Protein 6P44 (pdb70)

Secondary structure (DSSP, 8-state):
--HHHHHHHHHHHHHHHHHT-HHHHHHHEEEEEEEESSTTSPPEESHHHHHHHHTTSTT----EEEEEEEEETTEEEEEEEE---EEEEEEEEEE-TTS-EEEEEEE--GGGEE-/--HHHHHHHHHHHHHHHHHT-HHHHHHHEEEEEEEESSTTSPPEESHHHHHHHTGGGTT---EEEEEEEEEETTEEEEEEEEEE--EEEEEEEEEEE-TTS-EEEEEEE--GGGEE-

Radius of gyration: 18.03 Å; Cα contacts (8 Å, |Δi|>4): 702; chains: 2; bounding box: 39×52×32 Å

B-factor: mean 22.76, std 9.78, range [9.89, 73.43]

InterPro domains:
  IPR032710 NTF2-like domain superfamily [SSF54427] (1-118)
  IPR037401 SnoaL-like domain [PF12680] (11-110)

GO terms:
  GO:0042802 identical protein binding (F, IPI)

Organism: Mycolicibacterium hassiacum (strain DSM 44199 / CIP 105218 / JCM 12690 / 3849) (NCBI:txid1122247)

Foldseek 3Di:
DALVLLVVLVVVLQVCLQQLPLVVNLVLADQFAWEPVAPVDDIQTGSVSSSVVSNVSHRPHWDKAWPDWDRDDQKIWTWIWIHVKIATKIKMWGADPVRGTRYIYIHGDCVRIDD/DALVLLVVLVVQLQVCLQQLNLVSNLVLADQFAWEPVAPPDDIQTGSVSSSVVSNVSHRFHKHKAWPDWDRDDQKIWTWMWIAGPHKIATKIKMWGADPVSGTRYIYIHGDCVRIDD

Sequence (232 aa):
STPQQDNANTVHRYLEEFFVVAKKGQPDEIAALYADDDATVENPVGSEVVHIIGRQQAIRRGFFYGGNNLLEENNVVQSSSRRTEEVKKTLRALGHHHEVAFYWTTLSGMMMTTMMDDIIISVMTFNNDDDDGRRIKKSMKAYWTPEENNIITQSTPQDNANTVHRRYLEFVAKKGQPDEEIAALYADDATVENPVGSEVVHIGRQQAIRGFFYGNLEENNVVQQSSRRTEVKKTLRALGHHEVAFYWTLSIIGGGGMMMTMMDDIIISVMTFNNDDDDGRRIKKSMKAYWTPEENITQ

Solvent-accessible surface area: 11444 Å² total; per-residue (Å²): 61,56,46,123,80,1,18,82,18,0,96,113,9,7,78,25,11,8,98,5,57,5,76,76,0,0,43,16,0,5,101,94,0,42,0,25,35,44,4,51,43,154,62,52,111,15,55,159,48,0,92,50,64,8,24,128,40,93,136,72,125,26,173,36,105,46,120,24,36,3,26,20,35,110,5,0,0,0,24,12,23,36,60,116,116,41,25,34,6,0,2,13,0,18,6,43,140,109,16,99,0,110,24,7,66,5,2,50,39,104,159,18,50,79,202,49,72,54,133,65,0,20,70,9,0,99,97,10,6,68,28,4,21,97,1,60,0,85,72,0,5,63,19,0,5,93,107,0,43,0,32,39,45,4,51,44,152,54,50,114,14,62,172,47,0,74,54,62,11,23,122,31,80,108,58,112,25,187,33,106,48,110,22,46,5,25,22,30,110,16,0,0,1,18,12,22,18,38,51,104,77,86,39,20,34,6,0,3,13,0,26,8,44,133,92,13,97,0,114,24,6,65,5,2,49,35,103,132,17,55,78,183

CATH classification: 3.10.450.50

Nearest PDB structures (foldseek):
  6p44-assembly1_B  TM=1.009E+00  e=2.542E-25  Mycolicibacterium hassiacum DSM 44199
  6p3l-assembly1_B  TM=1.000E+00  e=3.929E-23  Mycolicibacterium hassiacum DSM 44199
  6p44-assembly1_A  TM=1.006E+00  e=7.603E-23  Mycolicibacterium hassiacum DSM 44199
  1w02-assembly1_A-2  TM=9.096E-01  e=2.096E-11  Pseudomonas putida
  3flj-assembly1_A-2  TM=7.578E-01  e=1.601E-07  Ruegeria pomeroyi DSS-3

Structure (mmCIF, N/CA/C/O backbone):
data_6P44
#
_entry.id   6P44
#
_cell.length_a   116.193
_cell.length_b   116.193
_cell.length_c   116.193
_cell.angle_alpha   90.000
_cell.angle_beta   90.000
_cell.angle_gamma   90.000
#
_symmetry.space_group_name_H-M   'P 41 3 2'
#
loop_
_entity.id
_entity.type
_entity.pdbx_description
1 polymer 'SnoaL-like domain protein'
2 non-polymer 3,4-dinitrophenol
3 non-polymer 'SULFATE ION'
4 non-polymer GUANIDINE
5 water water
#
loop_
_atom_site.group_PDB
_atom_site.id
_atom_site.type_symbol
_atom_site.label_atom_id
_atom_site.label_alt_id
_atom_site.label_comp_id
_atom_site.label_asym_id
_atom_site.label_entity_id
_atom_site.label_seq_id
_atom_site.pdbx_PDB_ins_code
_atom_site.Cartn_x
_atom_site.Cartn_y
_atom_site.Cartn_z
_atom_site.occupancy
_atom_site.B_iso_or_equiv
_atom_site.auth_seq_id
_atom_site.auth_comp_id
_atom_site.auth_asym_id
_atom_site.auth_atom_id
_atom_site.pdbx_PDB_model_num
ATOM 1 N N . SER A 1 2 ? 93.199 49.691 18.906 1.00 30.33 2 SER A N 1
ATOM 2 C CA . SER A 1 2 ? 92.095 48.773 18.655 1.00 28.48 2 SER A CA 1
ATOM 3 C C . SER A 1 2 ? 90.842 49.577 18.335 1.00 26.75 2 SER A C 1
ATOM 4 O O . SER A 1 2 ? 90.754 50.755 18.667 1.00 30.65 2 SER A O 1
ATOM 11 N N . THR A 1 3 ? 89.880 48.949 17.712 1.00 23.73 3 THR A N 1
ATOM 12 C CA . THR A 1 3 ? 88.667 49.655 17.324 1.00 20.91 3 THR A CA 1
ATOM 13 C C . THR A 1 3 ? 87.627 49.591 18.436 1.00 18.64 3 THR A C 1
ATOM 14 O O . THR A 1 3 ? 87.650 48.692 19.283 1.00 17.34 3 THR A O 1
ATOM 25 N N . PRO A 1 4 ? 86.662 50.509 18.425 1.00 15.88 4 PRO A N 1
ATOM 26 C CA . PRO A 1 4 ? 85.583 50.427 19.422 1.00 14.83 4 PRO A CA 1
ATOM 27 C C . PRO A 1 4 ? 84.838 49.107 19.381 1.00 15.46 4 PRO A C 1
ATOM 28 O O . PRO A 1 4 ? 84.445 48.570 20.421 1.00 16.15 4 PRO A O 1
ATOM 39 N N A GLN A 1 5 ? 84.603 48.564 18.193 0.71 16.97 5 GLN A N 1
ATOM 40 N N B GLN A 1 5 ? 84.653 48.552 18.188 0.29 16.96 5 GLN A N 1
ATOM 41 C CA A GLN A 1 5 ? 83.911 47.280 18.123 0.71 18.52 5 GLN A CA 1
ATOM 42 C CA B GLN A 1 5 ? 83.916 47.300 18.086 0.29 18.08 5 GLN A CA 1
ATOM 43 C C A GLN A 1 5 ? 84.721 46.176 18.798 0.71 18.13 5 GLN A C 1
ATOM 44 C C B GLN A 1 5 ? 84.709 46.129 18.667 0.29 18.17 5 GLN A C 1
ATOM 45 O O A GLN A 1 5 ? 84.160 45.316 19.491 0.71 17.45 5 GLN A O 1
ATOM 46 O O B GLN A 1 5 ? 84.110 45.181 19.186 0.29 18.63 5 GLN A O 1
ATOM 73 N N . ASP A 1 6 ? 86.046 46.187 18.630 1.00 17.04 6 ASP A N 1
ATOM 74 C CA . ASP A 1 6 ? 86.851 45.176 19.311 1.00 18.21 6 ASP A CA 1
ATOM 75 C C . ASP A 1 6 ? 86.867 45.417 20.813 1.00 17.24 6 ASP A C 1
ATOM 76 O O . ASP A 1 6 ? 86.859 44.464 21.598 1.00 18.38 6 ASP A O 1
ATOM 86 N N . ASN A 1 7 ? 86.845 46.679 21.239 1.00 15.57 7 ASN A N 1
ATOM 87 C CA . ASN A 1 7 ? 86.832 46.947 22.674 1.00 14.60 7 ASN A CA 1
ATOM 88 C C . ASN A 1 7 ? 85.498 46.543 23.279 1.00 13.59 7 ASN A C 1
ATOM 89 O O . ASN A 1 7 ? 85.439 46.030 24.401 1.00 13.89 7 ASN A O 1
ATOM 100 N N . ALA A 1 8 ? 84.412 46.757 22.545 1.00 14.29 8 ALA A N 1
ATOM 101 C CA . ALA A 1 8 ? 83.120 46.270 23.001 1.00 15.08 8 ALA A CA 1
ATOM 102 C C . ALA A 1 8 ? 83.145 44.765 23.165 1.00 15.28 8 ALA A C 1
ATOM 103 O O . ALA A 1 8 ? 82.630 44.231 24.151 1.00 15.84 8 ALA A O 1
ATOM 110 N N . ASN A 1 9 ? 83.738 44.061 22.200 1.00 15.45 9 ASN A N 1
ATOM 111 C CA . ASN A 1 9 ? 83.880 42.619 22.324 1.00 16.74 9 ASN A CA 1
ATOM 112 C C . ASN A 1 9 ? 84.637 42.245 23.593 1.00 16.26 9 ASN A C 1
ATOM 113 O O . ASN A 1 9 ? 84.249 41.312 24.311 1.00 16.74 9 ASN A O 1
ATOM 124 N N . THR A 1 10 ? 85.736 42.940 23.875 1.00 15.15 10 THR A N 1
ATOM 125 C CA . THR A 1 10 ? 86.515 42.642 25.075 1.00 14.10 10 THR A CA 1
ATOM 126 C C . THR A 1 10 ? 85.678 42.798 26.335 1.00 13.64 10 THR A C 1
ATOM 127 O O . THR A 1 10 ? 85.811 42.000 27.274 1.00 13.98 10 THR A O 1
ATOM 138 N N . VAL A 1 11 ? 84.821 43.817 26.379 1.00 13.36 11 VAL A N 1
ATOM 139 C CA . VAL A 1 11 ? 83.928 43.990 27.524 1.00 13.47 11 VAL A CA 1
ATOM 140 C C . VAL A 1 11 ? 83.009 42.790 27.674 1.00 14.13 11 VAL A C 1
ATOM 141 O O . VAL A 1 11 ? 82.810 42.279 28.782 1.00 14.30 11 VAL A O 1
ATOM 154 N N . HIS A 1 12 ? 82.443 42.309 26.568 1.00 13.99 12 HIS A N 1
ATOM 155 C CA . HIS A 1 12 ? 81.609 41.115 26.640 1.00 15.01 12 HIS A CA 1
ATOM 156 C C . HIS A 1 12 ? 82.393 39.899 27.131 1.00 15.44 12 HIS A C 1
ATOM 157 O O . HIS A 1 12 ? 81.887 39.109 27.942 1.00 15.93 12 HIS A O 1
ATOM 171 N N . ARG A 1 13 ? 83.620 39.708 26.638 1.00 15.28 13 ARG A N 1
ATOM 172 C CA . ARG A 1 13 ? 84.441 38.600 27.127 1.00 16.08 13 ARG A CA 1
ATOM 173 C C . ARG A 1 13 ? 84.669 38.722 28.624 1.00 15.80 13 ARG A C 1
ATOM 174 O O . ARG A 1 13 ? 84.536 37.744 29.369 1.00 16.14 13 ARG A O 1
ATOM 195 N N . TYR A 1 14 ? 85.022 39.929 29.072 1.00 14.65 14 TYR A N 1
ATOM 196 C CA . TYR A 1 14 ? 85.269 40.191 30.484 1.00 14.30 14 TYR A CA 1
ATOM 197 C C . TYR A 1 14 ? 84.057 39.818 31.326 1.00 14.78 14 TYR A C 1
ATOM 198 O O . TYR A 1 14 ? 84.187 39.157 32.364 1.00 15.63 14 TYR A O 1
ATOM 216 N N . LEU A 1 15 ? 82.866 40.247 30.908 1.00 15.69 15 LEU A N 1
ATOM 217 C CA . LEU A 1 15 ? 81.682 39.992 31.724 1.00 17.04 15 LEU A CA 1
ATOM 218 C C . LEU A 1 15 ? 81.361 38.507 31.806 1.00 18.27 15 LEU A C 1
ATOM 219 O O . LEU A 1 15 ? 80.848 38.043 32.833 1.00 20.04 15 LEU A O 1
ATOM 235 N N A GLU A 1 16 ? 81.632 37.740 30.746 0.49 18.08 16 GLU A N 1
ATOM 236 N N B GLU A 1 16 ? 81.675 37.742 30.757 0.51 18.70 16 GLU A N 1
ATOM 237 C CA A GLU A 1 16 ? 81.395 36.304 30.832 0.49 18.99 16 GLU A CA 1
ATOM 238 C CA B GLU A 1 16 ? 81.494 36.297 30.830 0.51 20.11 16 GLU A CA 1
ATOM 239 C C A GLU A 1 16 ? 82.456 35.612 31.678 0.49 18.51 16 GLU A C 1
ATOM 240 C C B GLU A 1 16 ? 82.550 35.657 31.727 0.51 19.45 16 GLU A C 1
ATOM 241 O O A GLU A 1 16 ? 82.153 34.615 32.339 0.49 19.14 16 GLU A O 1
ATOM 242 O O B GLU A 1 16 ? 82.225 34.784 32.538 0.51 20.35 16 GLU A O 1
ATOM 265 N N A PHE A 1 17 ? 83.695 36.120 31.686 0.49 18.53 17 PHE A N 1
ATOM 266 N N B PHE A 1 17 ? 83.811 36.102 31.635 0.51 18.80 17 PHE A N 1
ATOM 267 C CA A PHE A 1 17 ? 84.695 35.587 32.608 0.49 19.21 17 PHE A CA 1
ATOM 268 C CA B PHE A 1 17 ? 84.831 35.565 32.537 0.51 18.73 17 PHE A CA 1
ATOM 269 C C A PHE A 1 17 ? 84.304 35.883 34.053 0.49 19.35 17 PHE A C 1
ATOM 270 C C B PHE A 1 17 ? 84.488 35.869 33.993 0.51 18.98 17 PHE A C 1
ATOM 271 O O A PHE A 1 17 ? 84.470 35.036 34.940 0.49 20.54 17 PHE A O 1
ATOM 272 O O B PHE A 1 17 ? 84.839 35.094 34.893 0.51 19.58 17 PHE A O 1
ATOM 305 N N A VAL A 1 18 ? 83.820 37.101 34.317 0.49 19.66 18 VAL A N 1
ATOM 306 N N B VAL A 1 18 ? 83.845 37.013 34.249 0.51 19.73 18 VAL A N 1
ATOM 307 C CA A VAL A 1 18 ? 83.275 37.416 35.637 0.49 19.80 18 VAL A CA 1
ATOM 308 C CA B VAL A 1 18 ? 83.355 37.309 35.594 0.51 20.15 18 VAL A CA 1
ATOM 309 C C A VAL A 1 18 ? 82.184 36.414 35.999 0.49 21.56 18 VAL A C 1
ATOM 310 C C B VAL A 1 18 ? 82.230 36.347 35.966 0.51 21.60 18 VAL A C 1
ATOM 311 O O A VAL A 1 18 ? 82.188 35.822 37.086 0.49 23.03 18 VAL A O 1
ATOM 312 O O B VAL A 1 18 ? 82.257 35.712 37.029 0.51 22.73 18 VAL A O 1
ATOM 337 N N . ALA A 1 19 ? 81.243 36.200 35.077 1.00 22.41 19 ALA A N 1
ATOM 338 C CA . ALA A 1 19 ? 80.118 35.307 35.339 1.00 24.08 19 ALA A CA 1
ATOM 339 C C . ALA A 1 19 ? 80.576 33.880 35.619 1.00 27.15 19 ALA A C 1
ATOM 340 O O . ALA A 1 19 ? 79.981 33.187 36.455 1.00 28.96 19 ALA A O 1
ATOM 347 N N A LYS A 1 20 ? 81.606 33.413 34.907 0.52 27.76 20 LYS A N 1
ATOM 348 N N B LYS A 1 20 ? 81.616 33.417 34.927 0.48 27.23 20 LYS A N 1
ATOM 349 C CA A LYS A 1 20 ? 82.076 32.036 35.024 0.52 28.97 20 LYS A CA 1
ATOM 350 C CA B LYS A 1 20 ? 82.070 32.035 35.030 0.48 28.03 20 LYS A CA 1
ATOM 351 C C A LYS A 1 20 ? 83.074 31.840 36.157 0.52 28.58 20 LYS A C 1
ATOM 352 C C B LYS A 1 20 ? 83.293 31.874 35.924 0.48 28.20 20 LYS A C 1
ATOM 353 O O A LYS A 1 20 ? 83.310 30.695 36.568 0.52 28.34 20 LYS A O 1
ATOM 354 O O B LYS A 1 20 ? 83.905 30.800 35.928 0.48 27.92 20 LYS A O 1
ATOM 391 N N . GLY A 1 21 ? 83.666 32.914 36.670 1.00 28.68 21 GLY A N 1
ATOM 392 C CA . GLY A 1 21 ? 84.672 32.794 37.711 1.00 29.18 21 GLY A CA 1
ATOM 393 C C . GLY A 1 21 ? 86.043 32.405 37.193 1.00 28.17 21 GLY A C 1
ATOM 394 O O . GLY A 1 21 ? 86.618 31.396 37.613 1.00 28.19 21 GLY A O 1
ATOM 399 N N . GLN A 1 22 ? 86.578 33.213 36.286 1.00 27.01 22 GLN A N 1
ATOM 400 C CA . GLN A 1 22 ? 87.819 32.914 35.579 1.00 26.05 22 GLN A CA 1
ATOM 401 C C . GLN A 1 22 ? 88.790 34.077 35.776 1.00 22.66 22 GLN A C 1
ATOM 402 O O . GLN A 1 22 ? 89.037 34.858 34.849 1.00 21.21 22 GLN A O 1
ATOM 416 N N . PRO A 1 23 ? 89.383 34.209 36.971 1.00 21.37 23 PRO A N 1
ATOM 417 C CA . PRO A 1 23 ? 90.289 35.350 37.203 1.00 20.34 23 PRO A CA 1
ATOM 418 C C . PRO A 1 23 ? 91.533 35.363 36.335 1.00 18.19 23 PRO A C 1
ATOM 419 O O . PRO A 1 23 ? 92.015 36.446 35.991 1.00 17.01 23 PRO A O 1
ATOM 430 N N . ASP A 1 24 ? 92.090 34.210 35.966 1.00 18.43 24 ASP A N 1
ATOM 431 C CA . ASP A 1 24 ? 93.266 34.241 35.104 1.00 18.12 24 ASP A CA 1
ATOM 432 C C . ASP A 1 24 ? 92.910 34.733 33.705 1.00 17.12 24 ASP A C 1
ATOM 433 O O . ASP A 1 24 ? 93.675 35.484 33.090 1.00 18.08 24 ASP A O 1
ATOM 442 N N . GLU A 1 25 ? 91.744 34.337 33.187 1.00 17.26 25 GLU A N 1
ATOM 443 C CA . GLU A 1 25 ? 91.323 34.846 31.885 1.00 17.05 25 GLU A CA 1
ATOM 444 C C . GLU A 1 25 ? 90.985 36.329 31.939 1.00 14.76 25 GLU A C 1
ATOM 445 O O . GLU A 1 25 ? 91.271 37.045 30.976 1.00 16.69 25 GLU A O 1
ATOM 457 N N . ILE A 1 26 ? 90.417 36.807 33.059 1.00 14.92 26 ILE A N 1
ATOM 458 C CA . ILE A 1 26 ? 90.224 38.245 33.260 1.00 13.82 26 ILE A CA 1
ATOM 459 C C . ILE A 1 26 ? 91.551 38.969 33.211 1.00 14.05 26 ILE A C 1
ATOM 460 O O . ILE A 1 26 ? 91.709 39.957 32.488 1.00 14.39 26 ILE A O 1
ATOM 476 N N . ALA A 1 27 ? 92.521 38.498 33.998 1.00 14.05 27 ALA A N 1
ATOM 477 C CA . ALA A 1 27 ? 93.807 39.180 34.064 1.00 14.76 27 ALA A CA 1
ATOM 478 C C . ALA A 1 27 ? 94.447 39.270 32.683 1.00 14.33 27 ALA A C 1
ATOM 479 O O . ALA A 1 27 ? 95.115 40.258 32.367 1.00 14.79 27 ALA A O 1
ATOM 486 N N . ALA A 1 28 ? 94.283 38.228 31.862 1.00 14.87 28 ALA A N 1
ATOM 487 C CA . ALA A 1 28 ? 94.885 38.221 30.529 1.00 16.03 28 ALA A CA 1
ATOM 488 C C . ALA A 1 28 ? 94.314 39.306 29.623 1.00 16.21 28 ALA A C 1
ATOM 489 O O . ALA A 1 28 ? 94.972 39.717 28.656 1.00 17.30 28 ALA A O 1
ATOM 496 N N . LEU A 1 29 ? 93.085 39.754 29.885 1.00 14.76 29 LEU A N 1
ATOM 497 C CA . LEU A 1 29 ? 92.518 40.837 29.092 1.00 14.44 29 LEU A CA 1
ATOM 498 C C . LEU A 1 29 ? 93.129 42.185 29.438 1.00 13.90 29 LEU A C 1
ATOM 499 O O . LEU A 1 29 ? 93.059 43.115 28.626 1.00 14.44 29 LEU A O 1
ATOM 515 N N . TYR A 1 30 ? 93.663 42.329 30.641 1.00 14.28 30 TYR A N 1
ATOM 516 C CA . TYR A 1 30 ? 94.279 43.576 31.057 1.00 13.59 30 TYR A CA 1
ATOM 517 C C . TYR A 1 30 ? 95.709 43.680 30.541 1.00 14.04 30 TYR A C 1
ATOM 518 O O . TYR A 1 30 ? 96.407 42.679 30.343 1.00 15.46 30 TYR A O 1
ATOM 536 N N . ALA A 1 31 ? 96.147 44.919 30.353 1.00 13.98 31 ALA A N 1
ATOM 537 C CA . ALA A 1 31 ? 97.533 45.214 30.032 1.00 14.80 31 ALA A CA 1
ATOM 538 C C . ALA A 1 31 ? 98.454 44.917 31.216 1.00 14.59 31 ALA A C 1
ATOM 539 O O . ALA A 1 31 ? 98.037 44.893 32.377 1.00 14.90 31 ALA A O 1
ATOM 546 N N A ASP A 1 32 ? 99.740 44.749 30.912 0.73 15.88 32 ASP A N 1
ATOM 547 N N B ASP A 1 32 ? 99.730 44.667 30.881 0.27 15.36 32 ASP A N 1
ATOM 548 C CA A ASP A 1 32 ? 100.683 44.401 31.966 0.73 16.32 32 ASP A CA 1
ATOM 549 C CA B ASP A 1 32 ? 100.807 44.510 31.859 0.27 15.77 32 ASP A CA 1
ATOM 550 C C A ASP A 1 32 ? 100.760 45.475 33.042 0.73 15.56 32 ASP A C 1
ATOM 551 C C B ASP A 1 32 ? 100.646 45.470 33.019 0.27 15.14 32 ASP A C 1
ATOM 552 O O A ASP A 1 32 ? 101.006 45.147 34.210 0.73 15.64 32 ASP A O 1
ATOM 553 O O B ASP A 1 32 ? 100.658 45.078 34.191 0.27 14.88 32 ASP A O 1
ATOM 570 N N . ASP A 1 33 ? 100.537 46.751 32.684 1.00 15.11 33 ASP A N 1
ATOM 571 C CA . ASP A 1 33 ? 100.576 47.862 33.625 1.00 15.33 33 ASP A CA 1
ATOM 572 C C . ASP A 1 33 ? 99.207 48.500 33.799 1.00 14.53 33 ASP A C 1
ATOM 573 O O . ASP A 1 33 ? 99.103 49.694 34.076 1.00 14.87 33 ASP A O 1
ATOM 583 N N . ALA A 1 34 ? 98.158 47.712 33.625 1.00 13.22 34 ALA A N 1
ATOM 584 C CA . ALA A 1 34 ? 96.802 48.214 33.777 1.00 12.48 34 ALA A CA 1
ATOM 585 C C . ALA A 1 34 ? 96.514 48.636 35.220 1.00 11.87 34 ALA A C 1
ATOM 586 O O . ALA A 1 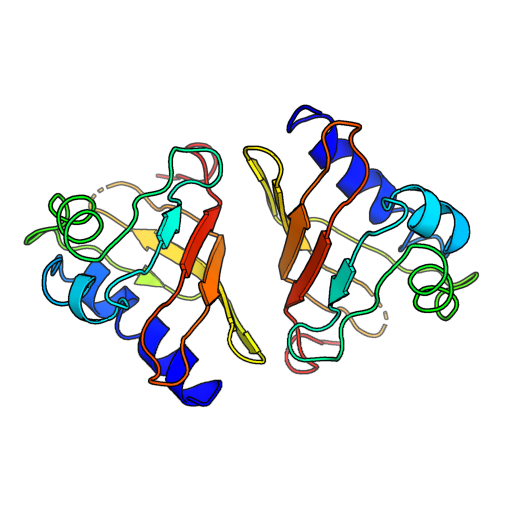34 ? 97.184 48.222 36.175 1.00 12.91 34 ALA A O 1
ATOM 593 N N . THR A 1 35 ? 95.466 49.447 35.364 1.00 11.92 35 THR A N 1
ATOM 594 C CA . THR A 1 35 ? 94.946 49.834 36.666 1.00 11.63 35 THR A CA 1
ATOM 595 C C . THR A 1 35 ? 93.492 49.400 36.799 1.00 11.57 35 THR A C 1
ATOM 596 O O . THR A 1 35 ? 92.726 49.448 35.833 1.00 12.18 35 THR A O 1
ATOM 607 N N . VAL A 1 36 ? 93.114 49.022 38.021 1.00 11.59 36 VAL A N 1
ATOM 608 C CA . VAL A 1 36 ? 91.730 48.719 38.364 1.00 11.40 36 VAL A CA 1
ATOM 609 C C . VAL A 1 36 ? 91.383 49.501 39.623 1.00 10.87 36 VAL A C 1
ATOM 610 O O . VAL A 1 36 ? 92.085 49.398 40.639 1.00 11.49 36 VAL A O 1
ATOM 623 N N . GLU A 1 37 ? 90.306 50.267 39.557 1.00 11.30 37 GLU A N 1
ATOM 624 C CA . GLU A 1 37 ? 89.790 51.023 40.693 1.00 11.28 37 GLU A CA 1
ATOM 625 C C . GLU A 1 37 ? 88.344 50.577 40.901 1.00 10.74 37 GLU A C 1
ATOM 626 O O . GLU A 1 37 ? 87.440 50.976 40.161 1.00 11.73 37 GLU A O 1
ATOM 638 N N . ASN A 1 38 ? 88.140 49.696 41.875 1.00 10.91 38 ASN A N 1
ATOM 639 C CA . ASN A 1 38 ? 86.847 49.055 42.089 1.00 11.54 38 ASN A CA 1
ATOM 640 C C . ASN A 1 38 ? 86.592 48.908 43.578 1.00 11.70 38 ASN A C 1
ATOM 641 O O . ASN A 1 38 ? 87.159 48.008 44.218 1.00 12.82 38 ASN A O 1
ATOM 652 N N . PRO A 1 39 ? 85.754 49.766 44.167 1.00 11.22 39 PRO A N 1
ATOM 653 C CA . PRO A 1 39 ? 85.052 50.884 43.530 1.00 11.05 39 PRO A CA 1
ATOM 654 C C . PRO A 1 39 ? 85.949 52.108 43.374 1.00 10.45 39 PRO A C 1
ATOM 655 O O . PRO A 1 39 ? 86.976 52.233 44.048 1.00 11.41 39 PRO A O 1
ATOM 666 N N . VAL A 1 40 ? 85.541 53.030 42.508 1.00 11.05 40 VAL A N 1
ATOM 667 C CA . VAL A 1 40 ? 86.205 54.326 42.479 1.00 11.17 40 VAL A CA 1
ATOM 668 C C . VAL A 1 40 ? 86.212 54.902 43.881 1.00 12.15 40 VAL A C 1
ATOM 669 O O . VAL A 1 40 ? 85.228 54.795 44.617 1.00 12.83 40 VAL A O 1
ATOM 682 N N . GLY A 1 41 ? 87.342 55.496 44.256 1.00 13.59 41 GLY A N 1
ATOM 683 C CA . GLY A 1 41 ? 87.571 55.988 45.593 1.00 15.82 41 GLY A CA 1
ATOM 684 C C . GLY A 1 41 ? 88.466 55.100 46.429 1.00 16.11 41 GLY A C 1
ATOM 685 O O . GLY A 1 41 ? 89.050 55.580 47.409 1.00 18.70 41 GLY A O 1
ATOM 689 N N . SER A 1 42 ? 88.575 53.817 46.077 1.00 13.90 42 SER A N 1
ATOM 690 C CA . SER A 1 42 ? 89.433 52.893 46.801 1.00 12.89 42 SER A CA 1
ATOM 691 C C . SER A 1 42 ? 90.810 52.856 46.148 1.00 13.29 42 SER A C 1
ATOM 692 O O . SER A 1 42 ? 90.988 53.248 45.001 1.00 15.12 42 SER A O 1
ATOM 700 N N . GLU A 1 43 ? 91.786 52.343 46.883 1.00 12.50 43 GLU A N 1
ATOM 701 C CA . GLU A 1 43 ? 93.147 52.269 46.369 1.00 12.81 43 GLU A CA 1
ATOM 702 C C . GLU A 1 43 ? 93.215 51.488 45.060 1.00 12.08 43 GLU A C 1
ATOM 703 O O . GLU A 1 43 ? 92.707 50.370 44.956 1.00 11.98 43 GLU A O 1
ATOM 715 N N A VAL A 1 44 ? 93.868 52.091 44.065 0.70 12.74 44 VAL A N 1
ATOM 716 N N B VAL A 1 44 ? 93.901 52.067 44.075 0.30 11.90 44 VAL A N 1
ATOM 717 C CA A VAL A 1 44 ? 94.027 51.472 42.760 0.70 12.24 44 VAL A CA 1
ATOM 718 C CA B VAL A 1 44 ? 93.986 51.476 42.748 0.30 11.20 44 VAL A CA 1
ATOM 719 C C A VAL A 1 44 ? 94.854 50.207 42.895 0.70 12.93 44 VAL A C 1
ATOM 720 C C B VAL A 1 44 ? 94.920 50.275 42.766 0.30 11.73 44 VAL A C 1
ATOM 721 O O A VAL A 1 44 ? 95.816 50.137 43.678 0.70 15.34 44 VAL A O 1
ATOM 722 O O B VAL A 1 44 ? 96.023 50.317 43.337 0.30 11.86 44 VAL A O 1
ATOM 747 N N . HIS A 1 45 ? 94.488 49.204 42.109 1.00 12.27 45 HIS A N 1
ATOM 748 C CA . HIS A 1 45 ? 95.301 48.014 41.906 1.00 12.12 45 HIS A CA 1
ATOM 749 C C . HIS A 1 45 ? 96.083 48.215 40.611 1.00 12.83 45 HIS A C 1
ATOM 750 O O . HIS A 1 45 ? 95.488 48.478 39.559 1.00 13.68 45 HIS A O 1
ATOM 765 N N A ILE A 1 46 ? 97.405 48.096 40.690 0.28 13.63 46 ILE A N 1
ATOM 766 N N B ILE A 1 46 ? 97.407 48.073 40.677 0.72 13.40 46 ILE A N 1
ATOM 767 C CA A ILE A 1 46 ? 98.302 48.431 39.588 0.28 14.24 46 ILE A CA 1
ATOM 768 C CA B ILE A 1 46 ? 98.297 48.470 39.582 0.72 13.93 46 ILE A CA 1
ATOM 769 C C A ILE A 1 46 ? 99.017 47.162 39.144 0.28 14.33 46 ILE A C 1
ATOM 770 C C B ILE A 1 46 ? 99.117 47.255 39.128 0.72 14.09 46 ILE A C 1
ATOM 771 O O A ILE A 1 46 ? 99.558 46.419 39.973 0.28 14.97 46 ILE A O 1
ATOM 772 O O B ILE A 1 46 ? 99.848 46.651 39.928 0.72 14.91 46 ILE A O 1
ATOM 803 N N . GLY A 1 47 ? 99.023 46.927 37.846 1.00 14.05 47 GLY A N 1
ATOM 804 C CA . GLY A 1 47 ? 99.785 45.843 37.246 1.00 13.84 47 GLY A CA 1
ATOM 805 C C . GLY A 1 47 ? 99.001 44.549 37.194 1.00 14.49 47 GLY A C 1
ATOM 806 O O . GLY A 1 47 ? 98.167 44.254 38.050 1.00 14.80 47 GLY A O 1
ATOM 811 N N . ARG A 1 48 ? 99.278 43.749 36.167 1.00 14.90 48 ARG A N 1
ATOM 812 C CA . ARG A 1 48 ? 98.461 42.561 35.945 1.00 15.20 48 ARG A CA 1
ATOM 813 C C . ARG A 1 48 ? 98.562 41.557 37.092 1.00 15.56 48 ARG A C 1
ATOM 814 O O . ARG A 1 48 ? 97.570 40.907 37.424 1.00 16.37 48 ARG A O 1
ATOM 835 N N A GLN A 1 49 ? 99.731 41.433 37.730 0.58 15.36 49 GLN A N 1
ATOM 836 N N B GLN A 1 49 ? 99.747 41.407 37.691 0.42 16.44 49 GLN A N 1
ATOM 837 C CA A GLN A 1 49 ? 99.860 40.476 38.829 0.58 16.16 49 GLN A CA 1
ATOM 838 C CA B GLN A 1 49 ? 99.891 40.526 38.845 0.42 17.94 49 GLN A CA 1
ATOM 839 C C A GLN A 1 49 ? 98.959 40.859 40.005 0.58 17.09 49 GLN A C 1
ATOM 840 C C B GLN A 1 49 ? 98.881 40.889 39.923 0.42 17.38 49 GLN A C 1
ATOM 841 O O A GLN A 1 49 ? 98.288 39.998 40.594 0.58 17.98 49 GLN A O 1
ATOM 842 O O B GLN A 1 49 ? 98.083 40.054 40.370 0.42 17.11 49 GLN A O 1
ATOM 869 N N . ALA A 1 50 ? 98.907 42.150 40.348 1.00 16.59 50 ALA A N 1
ATOM 870 C CA . ALA A 1 50 ? 98.021 42.592 41.417 1.00 16.82 50 ALA A CA 1
ATOM 871 C C . ALA A 1 50 ? 96.563 42.447 41.011 1.00 15.51 50 ALA A C 1
ATOM 872 O O . ALA A 1 50 ? 95.703 42.130 41.834 1.00 16.31 50 ALA A O 1
ATOM 880 N N . ILE A 1 51 ? 96.260 42.719 39.749 1.00 14.21 51 ILE A N 1
ATOM 881 C CA . ILE A 1 51 ? 94.890 42.585 39.257 1.00 13.74 51 ILE A CA 1
ATOM 882 C C . ILE A 1 51 ? 94.432 41.130 39.322 1.00 14.03 51 ILE A C 1
ATOM 883 O O . ILE A 1 51 ? 93.292 40.831 39.723 1.00 14.18 51 ILE A O 1
ATOM 899 N N A ARG A 1 52 ? 95.307 40.202 38.930 0.46 14.32 52 ARG A N 1
ATOM 900 N N B ARG A 1 52 ? 95.316 40.199 38.955 0.54 14.82 52 ARG A N 1
ATOM 901 C CA A ARG A 1 52 ? 94.990 38.783 39.046 0.46 15.59 52 ARG A CA 1
ATOM 902 C CA B ARG A 1 52 ? 94.976 38.783 39.039 0.54 16.72 52 ARG A CA 1
ATOM 903 C C A ARG A 1 52 ? 94.639 38.433 40.484 0.46 16.21 52 ARG A C 1
ATOM 904 C C B ARG A 1 52 ? 94.673 38.385 40.478 0.54 16.90 52 ARG A C 1
ATOM 905 O O A ARG A 1 52 ? 93.640 37.755 40.747 0.46 15.76 52 ARG A O 1
ATOM 906 O O B ARG A 1 52 ? 93.733 37.625 40.736 0.54 16.70 52 ARG A O 1
ATOM 947 N N . GLY A 1 53 ? 95.443 38.909 41.433 1.00 16.28 53 GLY A N 1
ATOM 948 C CA . GLY A 1 53 ? 95.162 38.624 42.829 1.00 17.78 53 GLY A CA 1
ATOM 949 C C . GLY A 1 53 ? 93.838 39.212 43.266 1.00 16.94 53 GLY A C 1
ATOM 950 O O . GLY A 1 53 ? 93.078 38.581 43.998 1.00 17.98 53 GLY A O 1
ATOM 955 N N A PHE A 1 54 ? 93.551 40.442 42.837 0.51 16.08 54 PHE A N 1
ATOM 956 N N B PHE A 1 54 ? 93.520 40.404 42.772 0.49 15.45 54 PHE A N 1
ATOM 957 C CA A PHE A 1 54 ? 92.280 41.071 43.190 0.51 15.98 54 PHE A CA 1
ATOM 958 C CA B PHE A 1 54 ? 92.298 41.090 43.177 0.49 14.73 54 PHE A CA 1
ATOM 959 C C A PHE A 1 54 ? 91.105 40.197 42.775 0.51 15.47 54 PHE A C 1
ATOM 960 C C B PHE A 1 54 ? 91.046 40.352 42.706 0.49 14.69 54 PHE A C 1
ATOM 961 O O A PHE A 1 54 ? 90.206 39.912 43.577 0.51 16.37 54 PHE A O 1
ATOM 962 O O B PHE A 1 54 ? 90.025 40.326 43.409 0.49 15.05 54 PHE A O 1
ATOM 995 N N . TYR A 1 55 ? 91.089 39.768 41.514 1.00 14.62 55 TYR A N 1
ATOM 996 C CA . TYR A 1 55 ? 89.979 38.963 41.024 1.00 15.30 55 TYR A CA 1
ATOM 997 C C . TYR A 1 55 ? 89.977 37.540 41.565 1.00 18.06 55 TYR A C 1
ATOM 998 O O . TYR A 1 55 ? 89.011 36.807 41.315 1.00 18.93 55 TYR A O 1
ATOM 1017 N N A GLY A 1 56 ? 91.043 37.124 42.239 0.41 21.14 56 GLY A N 1
ATOM 1018 N N B GLY A 1 56 ? 90.965 37.156 42.374 0.59 17.46 56 GLY A N 1
ATOM 1019 C CA A GLY A 1 56 ? 91.168 35.763 42.716 0.41 24.79 56 GLY A CA 1
ATOM 1020 C CA B GLY A 1 56 ? 91.096 35.761 42.779 0.59 18.71 56 GLY A CA 1
ATOM 1021 C C A GLY A 1 56 ? 90.155 35.352 43.754 0.41 28.41 56 GLY A C 1
ATOM 1022 C C B GLY A 1 56 ? 89.866 35.187 43.459 0.59 20.36 56 GLY A C 1
ATOM 1023 O O A GLY A 1 56 ? 90.145 34.188 44.161 0.41 29.20 56 GLY A O 1
ATOM 1024 O O B GLY A 1 56 ? 89.608 33.985 43.367 0.59 19.99 56 GLY A O 1
ATOM 1031 N N A ASN A 1 57 ? 89.297 36.266 44.192 0.41 31.32 57 ASN A N 1
ATOM 1032 N N B ASN A 1 57 ? 89.091 36.026 44.148 0.59 21.34 57 ASN A N 1
ATOM 1033 C CA A ASN A 1 57 ? 88.258 35.935 45.153 0.41 33.50 57 ASN A CA 1
ATOM 1034 C CA B ASN A 1 57 ? 87.897 35.543 44.834 0.59 22.27 57 ASN A CA 1
ATOM 1035 C C A ASN A 1 57 ? 86.979 35.433 44.491 0.41 34.87 57 ASN A C 1
ATOM 1036 C C B ASN A 1 57 ? 86.800 35.070 43.882 0.59 23.91 57 ASN A C 1
ATOM 1037 O O A ASN A 1 57 ? 86.194 34.735 45.146 0.41 35.76 57 ASN A O 1
ATOM 1038 O O B ASN A 1 57 ? 85.823 34.469 44.341 0.59 24.43 57 ASN A O 1
ATOM 1059 N N A LEU A 1 58 ? 86.747 35.767 43.217 0.41 34.90 58 LEU A N 1
ATOM 1060 N N B LEU A 1 58 ? 86.925 35.311 42.581 0.59 24.38 58 LEU A N 1
ATOM 1061 C CA A LEU A 1 58 ? 85.657 35.181 42.446 0.41 34.62 58 LEU A CA 1
ATOM 1062 C CA B LEU A 1 58 ? 85.911 34.848 41.646 0.59 24.25 58 LEU A CA 1
ATOM 1063 C C A LEU A 1 58 ? 86.068 33.891 41.744 0.41 35.17 58 LEU A C 1
ATOM 1064 C C B LEU A 1 58 ? 86.159 33.431 41.152 0.59 23.73 58 LEU A C 1
ATOM 1065 O O A LEU A 1 58 ? 85.368 33.439 40.830 0.41 35.27 58 LEU A O 1
ATOM 1066 O O B LEU A 1 58 ? 85.300 32.884 40.455 0.59 23.47 58 LEU A O 1
ATOM 1097 N N A GLU A 1 59 ? 87.184 33.293 42.152 0.41 35.78 59 GLU A N 1
ATOM 1098 N N B GLU A 1 59 ? 87.297 32.828 41.487 0.59 24.73 59 GLU A N 1
ATOM 1099 C CA A GLU A 1 59 ? 87.647 32.058 41.537 0.41 36.96 59 GLU A CA 1
ATOM 1100 C CA B GLU A 1 59 ? 87.648 31.512 40.961 0.59 28.22 59 GLU A CA 1
ATOM 1101 C C A GLU A 1 59 ? 86.580 30.978 41.667 0.41 38.27 59 GLU A C 1
ATOM 1102 C C B GLU A 1 59 ? 86.502 30.522 41.135 0.59 31.66 59 GLU A C 1
ATOM 1103 O O A GLU A 1 59 ? 86.059 30.732 42.759 0.41 38.44 59 GLU A O 1
ATOM 1104 O O B GLU A 1 59 ? 86.138 30.170 42.263 0.59 31.85 59 GLU A O 1
ATOM 1127 N N A ASN A 1 60 ? 86.249 30.342 40.542 0.41 39.30 60 ASN A N 1
ATOM 1128 N N B ASN A 1 60 ? 85.926 30.076 40.018 0.59 34.19 60 ASN A N 1
ATOM 1129 C CA A ASN A 1 60 ? 85.299 29.226 40.516 0.41 40.24 60 ASN A CA 1
ATOM 1130 C CA B ASN A 1 60 ? 84.844 29.096 39.961 0.59 36.59 60 ASN A CA 1
ATOM 1131 C C A ASN A 1 60 ? 83.969 29.598 41.168 0.41 40.07 60 ASN A C 1
ATOM 1132 C C B ASN A 1 60 ? 83.532 29.604 40.544 0.59 36.92 60 ASN A C 1
ATOM 1133 O O A ASN A 1 60 ? 83.341 28.792 41.858 0.41 40.09 60 ASN A O 1
ATOM 1134 O O B ASN A 1 60 ? 82.575 28.829 40.631 0.59 36.30 60 ASN A O 1
ATOM 1155 N N A VAL A 1 61 ? 83.534 30.836 40.941 0.41 39.80 61 VAL A N 1
ATOM 1156 N N B VAL A 1 61 ? 83.450 30.866 40.950 0.59 37.64 61 VAL A N 1
ATOM 1157 C CA A VAL A 1 61 ? 82.225 31.315 41.369 0.41 39.24 61 VAL A CA 1
ATOM 1158 C CA B VAL A 1 61 ? 82.191 31.433 41.421 0.59 37.85 61 VAL A CA 1
ATOM 1159 C C A VAL A 1 61 ? 81.376 31.535 40.125 0.41 38.90 61 VAL A C 1
ATOM 1160 C C B VAL A 1 61 ? 81.314 31.741 40.215 0.59 38.26 61 VAL A C 1
ATOM 1161 O O A VAL A 1 61 ? 81.883 31.977 39.087 0.41 38.74 61 VAL A O 1
ATOM 1162 O O B VAL A 1 61 ? 81.740 32.435 39.284 0.59 38.02 61 VAL A O 1
ATOM 1187 N N . GLN A 1 62 ? 80.085 31.231 40.230 1.00 38.53 62 GLN A N 1
ATOM 1188 C CA . GLN A 1 62 ? 79.143 31.418 39.133 1.00 38.61 62 GLN A CA 1
ATOM 1189 C C . GLN A 1 62 ? 78.214 32.582 39.459 1.00 36.19 62 GLN A C 1
ATOM 1190 O O . GLN A 1 62 ? 77.566 32.591 40.508 1.00 38.14 62 GLN A O 1
ATOM 1205 N N A SER A 1 63 ? 78.161 33.560 38.558 0.28 34.27 63 SER A N 1
ATOM 1206 N N B SER A 1 63 ? 78.160 33.560 38.557 0.38 34.13 63 SER A N 1
ATOM 1207 N N C SER A 1 63 ? 78.155 33.568 38.570 0.34 35.65 63 SER A N 1
ATOM 1208 C CA A SER A 1 63 ? 77.283 34.714 38.679 0.28 32.46 63 SER A CA 1
ATOM 1209 C CA B SER A 1 63 ? 77.286 34.714 38.693 0.38 32.26 63 SER A CA 1
ATOM 1210 C CA C SER A 1 63 ? 77.259 34.705 38.750 0.34 35.24 63 SER A CA 1
ATOM 1211 C C A SER A 1 63 ? 76.593 34.934 37.339 0.28 30.31 63 SER A C 1
ATOM 1212 C C B SER A 1 63 ? 76.610 34.948 37.350 0.38 30.14 63 SER A C 1
ATOM 1213 C C C SER A 1 63 ? 76.599 35.049 37.423 0.34 34.89 63 SER A C 1
ATOM 1214 O O A SER A 1 63 ? 76.804 34.186 36.380 0.28 30.04 63 SER A O 1
ATOM 1215 O O B SER A 1 63 ? 76.909 34.275 36.360 0.38 29.97 63 SER A O 1
ATOM 1216 O O C SER A 1 63 ? 76.889 34.425 36.403 0.34 34.90 63 SER A O 1
ATOM 1238 N N A ARG A 1 64 ? 75.756 35.969 37.274 0.49 28.96 64 ARG A N 1
ATOM 1239 N N B ARG A 1 64 ? 75.686 35.905 37.321 0.51 28.88 64 ARG A N 1
ATOM 1240 C CA A ARG A 1 64 ? 75.039 36.317 36.053 0.49 27.97 64 ARG A CA 1
ATOM 1241 C CA B ARG A 1 64 ? 75.053 36.342 36.084 0.51 28.17 64 ARG A CA 1
ATOM 1242 C C A ARG A 1 64 ? 75.183 37.809 35.797 0.49 25.63 64 ARG A C 1
ATOM 1243 C C B ARG A 1 64 ? 75.357 37.814 35.851 0.51 25.67 64 ARG A C 1
ATOM 1244 O O A ARG A 1 64 ? 74.880 38.625 36.672 0.49 25.77 64 ARG A O 1
ATOM 1245 O O B ARG A 1 64 ? 75.333 38.620 36.785 0.51 25.61 64 ARG A O 1
ATOM 1286 N N . THR A 1 65 ? 75.642 38.157 34.599 1.00 23.59 65 THR A N 1
ATOM 1287 C CA . THR A 1 65 ? 75.867 39.540 34.207 1.00 23.15 65 THR A CA 1
ATOM 1288 C C . THR A 1 65 ? 74.961 39.872 33.028 1.00 23.60 65 THR A C 1
ATOM 1289 O O . THR A 1 65 ? 74.656 39.007 32.206 1.00 25.17 65 THR A O 1
ATOM 1301 N N A GLU A 1 66 ? 74.497 41.122 32.977 0.66 22.32 66 GLU A N 1
ATOM 1302 N N B GLU A 1 66 ? 74.548 41.135 32.946 0.34 22.68 66 GLU A N 1
ATOM 1303 C CA A GLU A 1 66 ? 73.620 41.601 31.912 0.66 22.25 66 GLU A CA 1
ATOM 1304 C CA B GLU A 1 66 ? 73.645 41.575 31.888 0.34 22.47 66 GLU A CA 1
ATOM 1305 C C A GLU A 1 66 ? 73.983 43.044 31.612 0.66 19.42 66 GLU A C 1
ATOM 1306 C C B GLU A 1 66 ? 73.904 43.044 31.600 0.34 20.37 66 GLU A C 1
ATOM 1307 O O A GLU A 1 66 ? 74.028 43.872 32.523 0.66 17.97 66 GLU A O 1
ATOM 1308 O O B GLU A 1 66 ? 73.816 43.881 32.501 0.34 19.83 66 GLU A O 1
ATOM 1331 N N . VAL A 1 67 ? 74.215 43.351 30.345 1.00 19.24 67 VAL A N 1
ATOM 1332 C CA . VAL A 1 67 ? 74.474 44.724 29.916 1.00 17.52 67 VAL A CA 1
ATOM 1333 C C . VAL A 1 67 ? 73.144 45.423 29.669 1.00 16.79 67 VAL A C 1
ATOM 1334 O O . VAL A 1 67 ? 72.286 44.905 28.945 1.00 18.34 67 VAL A O 1
ATOM 1348 N N A LYS A 1 68 ? 72.969 46.591 30.288 0.57 16.07 68 LYS A N 1
ATOM 1349 N N B LYS A 1 68 ? 72.983 46.617 30.238 0.43 16.30 68 LYS A N 1
ATOM 1350 C CA A LYS A 1 68 ? 71.827 47.451 30.015 0.57 16.02 68 LYS A CA 1
ATOM 1351 C CA B LYS A 1 68 ? 71.801 47.431 29.980 0.43 16.29 68 LYS A CA 1
ATOM 1352 C C A LYS A 1 68 ? 72.109 48.350 28.820 0.57 15.41 68 LYS A C 1
ATOM 1353 C C B LYS A 1 68 ? 72.034 48.492 28.916 0.43 15.80 68 LYS A C 1
ATOM 1354 O O A LYS A 1 68 ? 71.318 48.402 27.874 0.57 14.91 68 LYS A O 1
ATOM 1355 O O B LYS A 1 68 ? 71.114 48.801 28.152 0.43 16.32 68 LYS A O 1
ATOM 1392 N N . THR A 1 69 ? 73.242 49.048 28.846 1.00 14.50 69 THR A N 1
ATOM 1393 C CA . THR A 1 69 ? 73.640 49.903 27.738 1.00 14.80 69 THR A CA 1
ATOM 1394 C C . THR A 1 69 ? 75.160 49.971 27.720 1.00 14.28 69 THR A C 1
ATOM 1395 O O . THR A 1 69 ? 75.804 49.964 28.769 1.00 14.93 69 THR A O 1
ATOM 1407 N N . LEU A 1 70 ? 75.719 50.033 26.525 1.00 15.40 70 LEU A N 1
ATOM 1408 C CA . LEU A 1 70 ? 77.157 50.019 26.321 1.00 15.93 70 LEU A CA 1
ATOM 1409 C C . LEU A 1 70 ? 77.481 51.003 25.211 1.00 15.41 70 LEU A C 1
ATOM 1410 O O . LEU A 1 70 ? 76.854 50.976 24.143 1.00 18.00 70 LEU A O 1
ATOM 1426 N N . ARG A 1 71 ? 78.456 51.871 25.469 1.00 14.05 71 ARG A N 1
ATOM 1427 C CA . ARG A 1 71 ? 78.873 52.895 24.510 1.00 12.48 71 ARG A CA 1
ATOM 1428 C C . ARG A 1 71 ? 80.382 52.800 24.320 1.00 12.26 71 ARG A C 1
ATOM 1429 O O . ARG A 1 71 ? 81.154 53.189 25.208 1.00 12.54 71 ARG A O 1
ATOM 1450 N N . ALA A 1 72 ? 80.796 52.299 23.163 1.00 12.29 72 ALA A N 1
ATOM 1451 C CA . ALA A 1 72 ? 82.210 52.150 22.805 1.00 11.43 72 ALA A CA 1
ATOM 1452 C C . ALA A 1 72 ? 82.573 53.340 21.910 1.00 11.32 72 ALA A C 1
ATOM 1453 O O . ALA A 1 72 ? 82.083 53.455 20.780 1.00 12.47 72 ALA A O 1
ATOM 1460 N N . LEU A 1 73 ? 83.438 54.214 22.427 1.00 11.54 73 LEU A N 1
ATOM 1461 C CA . LEU A 1 73 ? 83.746 55.496 21.814 1.00 11.82 73 LEU A CA 1
ATOM 1462 C C . LEU A 1 73 ? 85.243 55.720 21.932 1.00 11.62 73 LEU A C 1
ATOM 1463 O O . LEU A 1 73 ? 85.793 55.612 23.026 1.00 12.74 73 LEU A O 1
ATOM 1479 N N . GLY A 1 74 ? 85.910 56.042 20.832 1.00 13.12 74 GLY A N 1
ATOM 1480 C CA . GLY A 1 74 ? 87.345 56.271 20.920 1.00 14.17 74 GLY A CA 1
ATOM 1481 C C . GLY A 1 74 ? 88.027 55.023 21.434 1.00 13.69 74 GLY A C 1
ATOM 1482 O O . GLY A 1 74 ? 87.781 53.915 20.940 1.00 15.58 74 GLY A O 1
ATOM 1486 N N A HIS A 1 75 ? 88.910 55.191 22.420 0.36 12.90 75 HIS A N 1
ATOM 1487 N N B HIS A 1 75 ? 88.879 55.192 22.455 0.32 13.65 75 HIS A N 1
ATOM 1488 N N C HIS A 1 75 ? 88.912 55.179 22.418 0.32 12.58 75 HIS A N 1
ATOM 1489 C CA A HIS A 1 75 ? 89.560 54.058 23.065 0.36 12.52 75 HIS A CA 1
ATOM 1490 C CA B HIS A 1 75 ? 89.578 54.085 23.104 0.32 13.99 75 HIS A CA 1
ATOM 1491 C CA C HIS A 1 75 ? 89.544 54.027 23.048 0.32 11.79 75 HIS A CA 1
ATOM 1492 C C A HIS A 1 75 ? 88.938 53.736 24.424 0.36 11.67 75 HIS A C 1
ATOM 1493 C C B HIS A 1 75 ? 88.883 53.608 24.372 0.32 12.31 75 HIS A C 1
ATOM 1494 C C C HIS A 1 75 ? 88.932 53.718 24.415 0.32 11.39 75 HIS A C 1
ATOM 1495 O O A HIS A 1 75 ? 89.621 53.214 25.313 0.36 11.87 75 HIS A O 1
ATOM 1496 O O B HIS A 1 75 ? 89.481 52.860 25.154 0.32 11.55 75 HIS A O 1
ATOM 1497 O O C HIS A 1 75 ? 89.616 53.187 25.299 0.32 11.57 75 HIS A O 1
ATOM 1537 N N . GLU A 1 76 ? 87.641 54.015 24.588 1.00 11.59 76 GLU A N 1
ATOM 1538 C CA . GLU A 1 76 ? 86.942 53.786 25.845 1.00 10.72 76 GLU A CA 1
ATOM 1539 C C . GLU A 1 76 ? 85.652 53.011 25.610 1.00 11.15 76 GLU A C 1
ATOM 1540 O O . GLU A 1 76 ? 85.082 53.022 24.524 1.00 11.24 76 GLU A O 1
ATOM 1554 N N . VAL A 1 77 ? 85.173 52.364 26.666 1.00 10.65 77 VAL A N 1
ATOM 1555 C CA . VAL A 1 77 ? 83.821 51.819 26.692 1.00 11.12 77 VAL A CA 1
ATOM 1556 C C . VAL A 1 77 ? 83.205 52.153 28.041 1.00 10.67 77 VAL A C 1
ATOM 1557 O O . VAL A 1 77 ? 83.772 51.795 29.081 1.00 11.19 77 VAL A O 1
ATOM 1570 N N . ALA A 1 78 ? 82.043 52.813 28.028 1.00 10.94 78 ALA A N 1
ATOM 1571 C CA . ALA A 1 78 ? 81.240 53.022 29.228 1.00 11.61 78 ALA A CA 1
ATOM 1572 C C . ALA A 1 78 ? 80.070 52.057 29.154 1.00 11.87 78 ALA A C 1
ATOM 1573 O O . ALA A 1 78 ? 79.435 51.923 28.101 1.00 12.69 78 ALA A O 1
ATOM 1580 N N . PHE A 1 79 ? 79.786 51.382 30.260 1.00 12.03 79 PHE A N 1
ATOM 1581 C CA . PHE A 1 79 ? 78.719 50.395 30.242 1.00 12.91 79 PHE A CA 1
ATOM 1582 C C . PHE A 1 79 ? 78.002 50.374 31.581 1.00 13.04 79 PHE A C 1
ATOM 1583 O O . PHE A 1 79 ? 78.623 50.505 32.633 1.00 13.86 79 PHE A O 1
ATOM 1600 N N . TYR A 1 80 ? 76.683 50.241 31.511 1.00 12.63 80 TYR A N 1
ATOM 1601 C CA . TYR A 1 80 ? 75.805 50.154 32.667 1.00 13.52 80 TYR A CA 1
ATOM 1602 C C . TYR A 1 80 ? 75.245 48.744 32.637 1.00 13.44 80 TYR A C 1
ATOM 1603 O O . TYR A 1 80 ? 74.729 48.305 31.601 1.00 14.07 80 TYR A O 1
ATOM 1621 N N . TRP A 1 81 ? 75.410 48.015 33.740 1.00 14.02 81 TRP A N 1
ATOM 1622 C CA . TRP A 1 81 ? 75.196 46.582 33.707 1.00 14.92 81 TRP A CA 1
ATOM 1623 C C . TRP A 1 81 ? 74.823 46.075 35.089 1.00 15.48 81 TRP A C 1
ATOM 1624 O O . TRP A 1 81 ? 74.953 46.772 36.096 1.00 15.35 81 TRP A O 1
ATOM 1645 N N A THR A 1 82 ? 74.313 44.850 35.138 0.72 16.17 82 THR A N 1
ATOM 1646 N N B THR A 1 82 ? 74.404 44.815 35.111 0.28 16.68 82 THR A N 1
ATOM 1647 C CA A THR A 1 82 ? 73.934 44.256 36.408 0.72 18.31 82 THR A CA 1
ATOM 1648 C CA B THR A 1 82 ? 73.887 44.154 36.293 0.28 18.38 82 THR A CA 1
ATOM 1649 C C A THR A 1 82 ? 74.725 42.986 36.665 0.72 19.04 82 THR A C 1
ATOM 1650 C C B THR A 1 82 ? 74.784 42.974 36.639 0.28 19.40 82 THR A C 1
ATOM 1651 O O A THR A 1 82 ? 74.997 42.200 35.752 0.72 18.82 82 THR A O 1
ATOM 1652 O O B THR A 1 82 ? 75.221 42.238 35.749 0.28 19.45 82 THR A O 1
ATOM 1673 N N . LEU A 1 83 ? 75.063 42.796 37.930 1.00 20.59 83 LEU A N 1
ATOM 1674 C CA . LEU A 1 83 ? 75.803 41.641 38.419 1.00 24.28 83 LEU A CA 1
ATOM 1675 C C . LEU A 1 83 ? 74.928 40.969 39.461 1.00 27.80 83 LEU A C 1
ATOM 1676 O O . LEU A 1 83 ? 74.547 41.605 40.446 1.00 28.41 83 LEU A O 1
ATOM 1693 N N . SER A 1 84 ? 74.595 39.702 39.230 1.00 30.81 84 SER A N 1
ATOM 1694 C CA . SER A 1 84 ? 73.684 38.955 40.100 1.00 34.59 84 SER A CA 1
ATOM 1695 C C . SER A 1 84 ? 74.353 37.681 40.601 1.00 36.04 84 SER A C 1
ATOM 1696 O O . SER A 1 84 ? 74.866 36.892 39.805 1.00 36.11 84 SER A O 1
ATOM 1704 N N . GLY A 1 91 ? 68.804 35.948 45.584 1.00 44.69 91 GLY A N 1
ATOM 1705 C CA . GLY A 1 91 ? 70.085 36.558 45.890 1.00 43.93 91 GLY A CA 1
ATOM 1706 C C . GLY A 1 91 ? 70.062 38.068 45.761 1.00 42.49 91 GLY A C 1
ATOM 1707 O O . GLY A 1 91 ? 69.020 38.702 45.967 1.00 43.63 91 GLY A O 1
ATOM 1710 N N A MET A 1 92 ? 71.222 38.638 45.430 0.29 40.22 92 MET A N 1
ATOM 1711 N N B MET A 1 92 ? 71.203 38.650 45.416 0.46 40.73 92 MET A N 1
ATOM 1712 N N C MET A 1 92 ? 71.205 38.646 45.403 0.25 43.21 92 MET A N 1
ATOM 1713 C CA A MET A 1 92 ? 71.400 40.076 45.295 0.29 38.00 92 MET A CA 1
ATOM 1714 C CA B MET A 1 92 ? 71.324 40.091 45.279 0.46 39.14 92 MET A CA 1
ATOM 1715 C CA C MET A 1 92 ? 71.304 40.089 45.207 0.25 43.97 92 MET A CA 1
ATOM 1716 C C A MET A 1 92 ? 71.850 40.412 43.879 0.29 34.64 92 MET A C 1
ATOM 1717 C C B MET A 1 92 ? 71.485 40.462 43.810 0.46 35.94 92 MET A C 1
ATOM 1718 C C C MET A 1 92 ? 72.293 40.420 44.092 0.25 43.83 92 MET A C 1
ATOM 1719 O O A MET A 1 92 ? 72.596 39.656 43.250 0.29 34.33 92 MET A O 1
ATOM 1720 O O B MET A 1 92 ? 71.795 39.624 42.960 0.46 35.27 92 MET A O 1
ATOM 1721 O O C MET A 1 92 ? 72.953 39.535 43.546 0.25 43.75 92 MET A O 1
ATOM 1761 N N A THR A 1 93 ? 71.394 41.561 43.385 0.57 31.76 93 THR A N 1
ATOM 1762 N N B THR A 1 93 ? 71.250 41.739 43.523 0.43 33.57 93 THR A N 1
ATOM 1763 C CA A THR A 1 93 ? 71.805 42.084 42.087 0.57 29.07 93 THR A CA 1
ATOM 1764 C CA B THR A 1 93 ? 71.440 42.291 42.190 0.43 31.70 93 THR A CA 1
ATOM 1765 C C A THR A 1 93 ? 72.395 43.474 42.279 0.57 26.71 93 THR A C 1
ATOM 1766 C C B THR A 1 93 ? 71.989 43.701 42.322 0.43 29.73 93 THR A C 1
ATOM 1767 O O A THR A 1 93 ? 71.769 44.334 42.909 0.57 26.85 93 THR A O 1
ATOM 1768 O O B THR A 1 93 ? 71.544 44.472 43.178 0.43 29.69 93 THR A O 1
ATOM 1787 N N A MET A 1 94 ? 73.606 43.676 41.751 0.53 23.50 94 MET A N 1
ATOM 1788 N N B MET A 1 94 ? 72.945 44.030 41.454 0.47 27.52 94 MET A N 1
ATOM 1789 C CA A MET A 1 94 ? 74.289 44.967 41.761 0.53 21.23 94 MET A CA 1
ATOM 1790 C CA B MET A 1 94 ? 73.765 45.229 41.570 0.47 26.45 94 MET A CA 1
ATOM 1791 C C A MET A 1 94 ? 74.078 45.617 40.400 0.53 18.47 94 MET A C 1
ATOM 1792 C C B MET A 1 94 ? 73.852 45.886 40.206 0.47 23.70 94 MET A C 1
ATOM 1793 O O A MET A 1 94 ? 74.211 44.949 39.377 0.53 18.36 94 MET A O 1
ATOM 1794 O O B MET A 1 94 ? 74.308 45.255 39.251 0.47 23.12 94 MET A O 1
ATOM 1821 N N A ASP A 1 95 ? 73.745 46.902 40.381 0.21 17.60 95 ASP A N 1
ATOM 1822 N N B ASP A 1 95 ? 73.460 47.153 40.115 0.79 22.10 95 ASP A N 1
ATOM 1823 C CA A ASP A 1 95 ? 73.725 47.658 39.135 0.21 16.92 95 ASP A CA 1
ATOM 1824 C CA B ASP A 1 95 ? 73.580 47.897 38.869 0.79 19.92 95 ASP A CA 1
ATOM 1825 C C A ASP A 1 95 ? 74.860 48.674 39.157 0.21 15.08 95 ASP A C 1
ATOM 1826 C C B ASP A 1 95 ? 74.799 48.809 38.975 0.79 16.59 95 ASP A C 1
ATOM 1827 O O A ASP A 1 95 ? 74.987 49.458 40.104 0.21 14.73 95 ASP A O 1
ATOM 1828 O O B ASP A 1 95 ? 74.902 49.625 39.900 0.79 15.97 95 ASP A O 1
ATOM 1845 N N A ILE A 1 96 ? 75.688 48.638 38.115 0.55 14.20 96 ILE A N 1
ATOM 1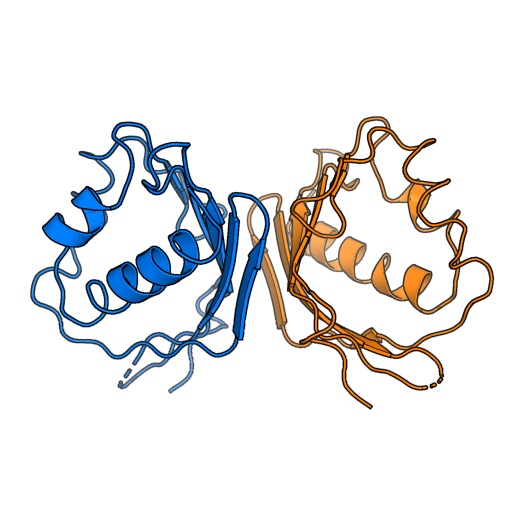846 N N B ILE A 1 96 ? 75.735 48.620 38.051 0.45 15.55 96 ILE A N 1
ATOM 1847 C CA A ILE A 1 96 ? 77.027 49.210 38.125 0.55 13.31 96 ILE A CA 1
ATOM 1848 C CA B ILE A 1 96 ? 77.073 49.191 38.115 0.45 14.14 96 ILE A CA 1
ATOM 1849 C C A ILE A 1 96 ? 77.210 50.067 36.879 0.55 12.68 96 ILE A C 1
ATOM 1850 C C B ILE A 1 96 ? 77.292 50.029 36.867 0.45 12.90 96 ILE A C 1
ATOM 1851 O O A ILE A 1 96 ? 76.796 49.677 35.784 0.55 13.88 96 ILE A O 1
ATOM 1852 O O B ILE A 1 96 ? 76.997 49.581 35.755 0.45 13.28 96 ILE A O 1
ATOM 1882 N N . ILE A 1 97 ? 77.855 51.223 37.033 1.00 11.60 97 ILE A N 1
ATOM 1883 C CA . ILE A 1 97 ? 78.388 51.981 35.900 1.00 11.51 97 ILE A CA 1
ATOM 1884 C C . ILE A 1 97 ? 79.884 51.742 35.847 1.00 10.97 97 ILE A C 1
ATOM 1885 O O . ILE A 1 97 ? 80.582 51.980 36.843 1.00 11.69 97 ILE A O 1
ATOM 1902 N N . SER A 1 98 ? 80.381 51.286 34.697 1.00 10.54 98 SER A N 1
ATOM 1903 C CA . SER A 1 98 ? 81.796 50.999 34.537 1.00 10.89 98 SER A CA 1
ATOM 1904 C C . SER A 1 98 ? 82.355 51.740 33.329 1.00 9.89 98 SER A C 1
ATOM 1905 O O . SER A 1 98 ? 81.652 51.985 32.338 1.00 11.40 98 SER A O 1
ATOM 1913 N N . VAL A 1 99 ? 83.642 52.095 33.415 1.00 10.33 99 VAL A N 1
ATOM 1914 C CA . VAL A 1 99 ? 84.376 52.655 32.287 1.00 10.14 99 VAL A CA 1
ATOM 1915 C C . VAL A 1 99 ? 85.684 51.893 32.159 1.00 10.54 99 VAL A C 1
ATOM 1916 O O . VAL A 1 99 ? 86.444 51.777 33.134 1.00 10.87 99 VAL A O 1
ATOM 1929 N N . MET A 1 100 ? 85.946 51.387 30.954 1.00 10.35 100 MET A N 1
ATOM 1930 C CA . MET A 1 100 ? 87.228 50.792 30.616 1.00 10.69 100 MET A CA 1
ATOM 1931 C C . MET A 1 100 ? 87.870 51.603 29.509 1.00 10.96 100 MET A C 1
ATOM 1932 O O . MET A 1 100 ? 87.173 52.131 28.635 1.00 11.99 100 MET A O 1
ATOM 1946 N N . THR A 1 101 ? 89.199 51.711 29.562 1.00 11.38 101 THR A N 1
ATOM 1947 C CA . THR A 1 101 ? 89.968 52.265 28.464 1.00 11.76 101 THR A CA 1
ATOM 1948 C C . THR A 1 101 ? 90.962 51.215 27.998 1.00 11.73 101 THR A C 1
ATOM 1949 O O . THR A 1 101 ? 91.305 50.285 28.729 1.00 12.80 101 THR A O 1
ATOM 1960 N N . PHE A 1 102 ? 91.397 51.365 26.742 1.00 12.16 102 PHE A N 1
ATOM 1961 C CA . PHE A 1 102 ? 92.121 50.327 26.018 1.00 13.35 102 PHE A CA 1
ATOM 1962 C C . PHE A 1 102 ? 93.394 50.879 25.389 1.00 14.73 102 PHE A C 1
ATOM 1963 O O . PHE A 1 102 ? 93.409 52.003 24.873 1.00 15.50 102 PHE A O 1
ATOM 1980 N N A ASN A 1 103 ? 94.447 50.071 25.409 0.60 15.50 103 ASN A N 1
ATOM 1981 N N B ASN A 1 103 ? 94.469 50.087 25.430 0.40 15.73 103 ASN A N 1
ATOM 1982 C CA A ASN A 1 103 ? 95.686 50.431 24.745 0.60 16.67 103 ASN A CA 1
ATOM 1983 C CA B ASN A 1 103 ? 95.665 50.449 24.684 0.40 16.77 103 ASN A CA 1
ATOM 1984 C C A ASN A 1 103 ? 95.584 50.163 23.250 0.60 17.95 103 ASN A C 1
ATOM 1985 C C B ASN A 1 103 ? 95.517 50.022 23.222 0.40 18.50 103 ASN A C 1
ATOM 1986 O O A ASN A 1 103 ? 94.568 49.674 22.739 0.60 16.68 103 ASN A O 1
ATOM 1987 O O B ASN A 1 103 ? 94.583 49.306 22.847 0.40 16.93 103 ASN A O 1
ATOM 2008 N N A ASP A 1 104 ? 96.670 50.486 22.538 0.60 19.20 104 ASP A N 1
ATOM 2009 N N B ASP A 1 104 ? 96.444 50.503 22.383 0.40 21.19 104 ASP A N 1
ATOM 2010 C CA A ASP A 1 104 ? 96.696 50.306 21.095 0.60 20.93 104 ASP A CA 1
ATOM 2011 C CA B ASP A 1 104 ? 96.326 50.292 20.941 0.40 23.48 104 ASP A CA 1
ATOM 2012 C C A ASP A 1 104 ? 96.472 48.851 20.705 0.60 20.79 104 ASP A C 1
ATOM 2013 C C B ASP A 1 104 ? 96.154 48.816 20.611 0.40 23.65 104 ASP A C 1
ATOM 2014 O O A ASP A 1 104 ? 95.882 48.576 19.653 0.60 20.63 104 ASP A O 1
ATOM 2015 O O B ASP A 1 104 ? 95.384 48.456 19.712 0.40 23.71 104 ASP A O 1
ATOM 2032 N N A ASP A 1 105 ? 96.936 47.910 21.524 0.60 19.70 105 ASP A N 1
ATOM 2033 N N B ASP A 1 105 ? 96.861 47.944 21.332 0.40 23.36 105 ASP A N 1
ATOM 2034 C CA A ASP A 1 105 ? 96.826 46.493 21.208 0.60 20.45 105 ASP A CA 1
ATOM 2035 C CA B ASP A 1 105 ? 96.772 46.514 21.075 0.40 23.79 105 ASP A CA 1
ATOM 2036 C C A ASP A 1 105 ? 95.534 45.865 21.705 0.60 20.80 105 ASP A C 1
ATOM 2037 C C B ASP A 1 105 ? 95.438 45.918 21.495 0.40 21.87 105 ASP A C 1
ATOM 2038 O O A ASP A 1 105 ? 95.389 44.641 21.642 0.60 21.06 105 ASP A O 1
ATOM 2039 O O B ASP A 1 105 ? 95.168 44.759 21.163 0.40 21.96 105 ASP A O 1
ATOM 2056 N N . GLY A 1 106 ? 94.605 46.662 22.215 1.00 19.60 106 GLY A N 1
ATOM 2057 C CA . GLY A 1 106 ? 93.310 46.159 22.613 1.00 18.49 106 GLY A CA 1
ATOM 2058 C C . GLY A 1 106 ? 93.230 45.630 24.023 1.00 17.07 106 GLY A C 1
ATOM 2059 O O . GLY A 1 106 ? 92.151 45.223 24.450 1.00 17.06 106 GLY A O 1
ATOM 2064 N N A ARG A 1 107 ? 94.335 45.591 24.757 0.67 16.43 107 ARG A N 1
ATOM 2065 N N B ARG A 1 107 ? 94.320 45.637 24.772 0.33 17.26 107 ARG A N 1
ATOM 2066 C CA A ARG A 1 107 ? 94.230 45.195 26.154 0.67 15.67 107 ARG A CA 1
ATOM 2067 C CA B ARG A 1 107 ? 94.236 45.205 26.157 0.33 17.10 107 ARG A CA 1
ATOM 2068 C C A ARG A 1 107 ? 93.613 46.327 26.968 0.67 14.64 107 ARG A C 1
ATOM 2069 C C B ARG A 1 107 ? 93.715 46.334 27.033 0.33 15.59 107 ARG A C 1
ATOM 2070 O O A ARG A 1 107 ? 93.653 47.500 26.580 0.67 14.26 107 ARG A O 1
ATOM 2071 O O B ARG A 1 107 ? 93.917 47.518 26.744 0.33 15.35 107 ARG A O 1
ATOM 2112 N N . ILE A 1 108 ? 93.010 45.954 28.096 1.00 14.27 108 ILE A N 1
ATOM 2113 C CA . ILE A 1 108 ? 92.401 46.935 28.987 1.00 13.82 108 ILE A CA 1
ATOM 2114 C C . ILE A 1 108 ? 93.513 47.661 29.729 1.00 13.40 108 ILE A C 1
ATOM 2115 O O . ILE A 1 108 ? 94.285 47.046 30.474 1.00 14.00 108 ILE A O 1
ATOM 2132 N N A LYS A 1 109 ? 93.599 48.975 29.519 0.81 13.15 109 LYS A N 1
ATOM 2133 N N B LYS A 1 109 ? 93.605 48.974 29.523 0.19 13.54 109 LYS A N 1
ATOM 2134 C CA A LYS A 1 109 ? 94.548 49.843 30.201 0.81 13.24 109 LYS A CA 1
ATOM 2135 C CA B LYS A 1 109 ? 94.570 49.793 30.240 0.19 13.74 109 LYS A CA 1
ATOM 2136 C C A LYS A 1 109 ? 94.044 50.254 31.581 0.81 11.67 109 LYS A C 1
ATOM 2137 C C B LYS A 1 109 ? 94.048 50.268 31.588 0.19 12.69 109 LYS A C 1
ATOM 2138 O O A LYS A 1 109 ? 94.829 50.355 32.530 0.81 12.47 109 LYS A O 1
ATOM 2139 O O B LYS A 1 109 ? 94.837 50.425 32.527 0.19 12.84 109 LYS A O 1
ATOM 2176 N N . SER A 1 110 ? 92.744 50.504 31.711 1.00 12.04 110 SER A N 1
ATOM 2177 C CA . SER A 1 110 ? 92.189 50.941 32.982 1.00 11.14 110 SER A CA 1
ATOM 2178 C C . SER A 1 110 ? 90.748 50.477 33.094 1.00 10.83 110 SER A C 1
ATOM 2179 O O . SER A 1 110 ? 90.017 50.398 32.101 1.00 11.48 110 SER A O 1
ATOM 2188 N N . MET A 1 111 ? 90.342 50.215 34.337 1.00 10.48 111 MET A N 1
ATOM 2189 C CA . MET A 1 111 ? 88.950 49.964 34.655 1.00 10.60 111 MET A CA 1
ATOM 2190 C C . MET A 1 111 ? 88.580 50.765 35.899 1.00 10.85 111 MET A C 1
ATOM 2191 O O . MET A 1 111 ? 89.355 50.844 36.859 1.00 10.74 111 MET A O 1
ATOM 2205 N N . LYS A 1 112 ? 87.382 51.358 35.871 1.00 10.88 112 LYS A N 1
ATOM 2206 C CA . LYS A 1 112 ? 86.801 52.061 37.010 1.00 10.79 112 LYS A CA 1
ATOM 2207 C C . LYS A 1 112 ? 85.353 51.619 37.131 1.00 10.64 112 LYS A C 1
ATOM 2208 O O . LYS A 1 112 ? 84.635 51.570 36.122 1.00 11.53 112 LYS A O 1
ATOM 2227 N N . ALA A 1 113 ? 84.939 51.270 38.349 1.00 10.79 113 ALA A N 1
ATOM 2228 C CA . ALA A 1 113 ? 83.588 50.793 38.619 1.00 10.81 113 ALA A CA 1
ATOM 2229 C C . ALA A 1 113 ? 82.939 51.707 39.656 1.00 10.88 113 ALA A C 1
ATOM 2230 O O . ALA A 1 113 ? 83.505 51.946 40.732 1.00 11.31 113 ALA A O 1
ATOM 2237 N N . TYR A 1 114 ? 81.750 52.211 39.332 1.00 11.01 114 TYR A N 1
ATOM 2238 C CA . TYR A 1 114 ? 81.043 53.185 40.156 1.00 10.96 114 TYR A CA 1
ATOM 2239 C C . TYR A 1 114 ? 79.772 52.525 40.678 1.00 11.20 114 TYR A C 1
ATOM 2240 O O . TYR A 1 114 ? 78.796 52.366 39.938 1.00 12.12 114 TYR A O 1
ATOM 2258 N N . TRP A 1 115 ? 79.779 52.184 41.955 1.00 11.84 115 TRP A N 1
ATOM 2259 C CA . TRP A 1 115 ? 78.673 51.525 42.635 1.00 11.89 115 TRP A CA 1
ATOM 2260 C C . TRP A 1 115 ? 78.960 51.628 44.120 1.00 12.78 115 TRP A C 1
ATOM 2261 O O . TRP A 1 115 ? 80.105 51.879 44.528 1.00 13.20 115 TRP A O 1
ATOM 2282 N N . THR A 1 116 ? 77.905 51.427 44.920 1.00 13.32 116 THR A N 1
ATOM 2283 C CA . THR A 1 116 ? 78.010 51.293 46.369 1.00 14.25 116 THR A CA 1
ATOM 2284 C C . THR A 1 116 ? 76.973 50.275 46.806 1.00 14.13 116 THR A C 1
ATOM 2285 O O . THR A 1 116 ? 76.151 49.850 45.991 1.00 14.28 116 THR A O 1
ATOM 2296 N N . PRO A 1 117 ? 76.938 49.894 48.087 1.00 15.75 117 PRO A N 1
ATOM 2297 C CA . PRO A 1 117 ? 75.876 48.984 48.537 1.00 16.82 117 PRO A CA 1
ATOM 2298 C C . PRO A 1 117 ? 74.478 49.519 48.345 1.00 17.88 117 PRO A C 1
ATOM 2299 O O . PRO A 1 117 ? 73.529 48.728 48.328 1.00 20.46 117 PRO A O 1
ATOM 2310 N N A GLU A 1 118 ? 74.323 50.828 48.127 0.69 18.65 118 GLU A N 1
ATOM 2311 N N B GLU A 1 118 ? 74.286 50.830 48.244 0.31 18.70 118 GLU A N 1
ATOM 2312 C CA A GLU A 1 118 ? 73.013 51.382 47.789 0.69 20.98 118 GLU A CA 1
ATOM 2313 C CA B GLU A 1 118 ? 72.924 51.317 48.070 0.31 20.00 118 GLU A CA 1
ATOM 2314 C C A GLU A 1 118 ? 72.509 50.886 46.440 0.69 20.88 118 GLU A C 1
ATOM 2315 C C B GLU A 1 118 ? 72.330 50.806 46.767 0.31 20.73 118 GLU A C 1
ATOM 2316 O O A GLU A 1 118 ? 71.303 50.955 46.167 0.69 22.43 118 GLU A O 1
ATOM 2317 O O B GLU A 1 118 ? 71.107 50.675 46.646 0.31 21.48 118 GLU A O 1
ATOM 2340 N N A ASN A 1 119 ? 73.402 50.393 45.591 0.69 18.13 119 ASN A N 1
ATOM 2341 N N B ASN A 1 119 ? 73.181 50.499 45.789 0.31 20.23 119 ASN A N 1
ATOM 2342 C CA A ASN A 1 119 ? 73.045 49.873 44.284 0.69 18.35 119 ASN A CA 1
ATOM 2343 C CA B ASN A 1 119 ? 72.728 50.000 44.502 0.31 20.57 119 ASN A CA 1
ATOM 2344 C C A ASN A 1 119 ? 72.851 48.365 44.299 0.69 21.00 119 ASN A C 1
ATOM 2345 C C B ASN A 1 119 ? 72.382 48.518 44.530 0.31 21.40 119 ASN A C 1
ATOM 2346 O O A ASN A 1 119 ? 72.925 47.728 43.241 0.69 23.45 119 ASN A O 1
ATOM 2347 O O B ASN A 1 119 ? 71.784 48.022 43.570 0.31 20.65 119 ASN A O 1
ATOM 2368 N N A ILE A 1 120 ? 72.615 47.786 45.477 0.69 21.68 120 ILE A N 1
ATOM 2369 N N B ILE A 1 120 ? 72.737 47.803 45.601 0.31 23.11 120 ILE A N 1
ATOM 2370 C CA A ILE A 1 120 ? 72.399 46.355 45.645 0.69 24.82 120 ILE A CA 1
ATOM 2371 C CA B ILE A 1 120 ? 72.371 46.398 45.720 0.31 25.85 120 ILE A CA 1
ATOM 2372 C C A ILE A 1 120 ? 70.964 46.160 46.117 0.69 27.72 120 ILE A C 1
ATOM 2373 C C B ILE A 1 120 ? 70.885 46.300 46.030 0.31 27.92 120 ILE A C 1
ATOM 2374 O O A ILE A 1 120 ? 70.552 46.729 47.136 0.69 28.32 120 ILE A O 1
ATOM 2375 O O B ILE A 1 120 ? 70.351 47.058 46.852 0.31 28.21 120 ILE A O 1
ATOM 2406 N N . THR A 1 121 ? 70.203 45.365 45.371 1.00 29.67 121 THR A N 1
ATOM 2407 C CA . THR A 1 121 ? 68.809 45.085 45.688 1.00 34.28 121 THR A CA 1
ATOM 2408 C C . THR A 1 121 ? 68.600 43.577 45.716 1.00 38.32 121 THR A C 1
ATOM 2409 O O . THR A 1 121 ? 69.343 42.814 45.101 1.00 38.83 121 THR A O 1
ATOM 2421 N N . GLN A 1 122 ? 67.582 43.147 46.451 1.00 42.71 122 GLN A N 1
ATOM 2422 C CA . GLN A 1 122 ? 67.272 41.722 46.532 1.00 47.36 122 GLN A CA 1
ATOM 2423 C C . GLN A 1 122 ? 66.741 41.211 45.196 1.00 48.55 122 GLN A C 1
ATOM 2424 O O . GLN A 1 122 ? 65.948 41.886 44.537 1.00 49.21 122 GLN A O 1
ATOM 2438 N N . SER B 1 2 ? 87.045 68.903 48.145 1.00 20.20 2 SER B N 1
ATOM 2439 C CA . SER B 1 2 ? 85.591 68.859 48.262 1.00 18.15 2 SER B CA 1
ATOM 2440 C C . SER B 1 2 ? 85.161 67.443 48.589 1.00 17.34 2 SER B C 1
ATOM 2441 O O . SER B 1 2 ? 85.906 66.504 48.335 1.00 19.72 2 SER B O 1
ATOM 2448 N N . THR B 1 3 ? 83.965 67.288 49.120 1.00 15.87 3 THR B N 1
ATOM 2449 C CA . THR B 1 3 ? 83.459 65.969 49.457 1.00 14.90 3 THR B CA 1
ATOM 2450 C C . THR B 1 3 ? 82.617 65.400 48.328 1.00 13.68 3 THR B C 1
ATOM 2451 O O . THR B 1 3 ? 82.146 66.129 47.449 1.00 13.70 3 THR B O 1
ATOM 2462 N N . PRO B 1 4 ? 82.369 64.093 48.350 1.00 13.37 4 PRO B N 1
ATOM 2463 C CA . PRO B 1 4 ? 81.418 63.524 47.387 1.00 12.19 4 PRO B CA 1
ATOM 2464 C C . PRO B 1 4 ? 80.058 64.216 47.402 1.00 12.03 4 PRO B C 1
ATOM 2465 O O . PRO B 1 4 ? 79.481 64.472 46.328 1.00 12.60 4 PRO B O 1
ATOM 2476 N N . GLN B 1 5 ? 79.543 64.568 48.588 1.00 13.83 5 GLN B N 1
ATOM 2477 C CA . GLN B 1 5 ? 78.281 65.302 48.634 1.00 14.94 5 GLN B CA 1
ATOM 2478 C C . GLN B 1 5 ? 78.388 66.636 47.903 1.00 14.34 5 GLN B C 1
ATOM 2479 O O . GLN B 1 5 ? 77.485 67.008 47.141 1.00 14.42 5 GLN B O 1
ATOM 2493 N N . ASP B 1 6 ? 79.476 67.383 48.140 1.00 13.83 6 ASP B N 1
ATOM 2494 C CA . ASP B 1 6 ? 79.688 68.639 47.425 1.00 15.22 6 ASP B CA 1
ATOM 2495 C C . ASP B 1 6 ? 79.672 68.393 45.924 1.00 13.38 6 ASP B C 1
ATOM 2496 O O . ASP B 1 6 ? 79.088 69.170 45.156 1.00 14.27 6 ASP B O 1
ATOM 2505 N N . ASN B 1 7 ? 80.340 67.329 45.486 1.00 12.87 7 ASN B N 1
ATOM 2506 C CA . ASN B 1 7 ? 80.465 67.082 44.057 1.00 11.96 7 ASN B CA 1
ATOM 2507 C C . ASN B 1 7 ? 79.127 66.691 43.447 1.00 12.35 7 ASN B C 1
ATOM 2508 O O . ASN B 1 7 ? 78.811 67.095 42.321 1.00 12.15 7 ASN B O 1
ATOM 2519 N N . ALA B 1 8 ? 78.325 65.911 44.175 1.00 11.94 8 ALA B N 1
ATOM 2520 C CA . ALA B 1 8 ? 76.976 65.612 43.724 1.00 12.36 8 ALA B CA 1
ATOM 2521 C C . ALA B 1 8 ? 76.163 66.889 43.595 1.00 12.36 8 ALA B C 1
ATOM 2522 O O . ALA B 1 8 ? 75.430 67.082 42.611 1.00 13.79 8 ALA B O 1
ATOM 2529 N N . ASN B 1 9 ? 76.275 67.770 44.577 1.00 13.49 9 ASN B N 1
ATOM 2530 C CA . ASN B 1 9 ? 75.587 69.050 44.500 1.00 14.79 9 ASN B CA 1
ATOM 2531 C C . ASN B 1 9 ? 76.017 69.821 43.262 1.00 14.54 9 ASN B C 1
ATOM 2532 O O . ASN B 1 9 ? 75.194 70.461 42.601 1.00 16.01 9 ASN B O 1
ATOM 2543 N N . THR B 1 10 ? 77.314 69.810 42.963 1.00 13.99 10 THR B N 1
ATOM 2544 C CA . THR B 1 10 ? 77.788 70.532 41.790 1.00 14.24 10 THR B CA 1
ATOM 2545 C C . THR B 1 10 ? 77.220 69.946 40.507 1.00 13.42 10 THR B C 1
ATOM 2546 O O . THR B 1 10 ? 76.857 70.696 39.595 1.00 14.30 10 THR B O 1
ATOM 2557 N N . VAL B 1 11 ? 77.133 68.615 40.420 1.00 12.25 11 VAL B N 1
ATOM 2558 C CA . VAL B 1 11 ? 76.489 68.000 39.264 1.00 12.82 11 VAL B CA 1
ATOM 2559 C C . VAL B 1 11 ? 75.055 68.489 39.124 1.00 14.12 11 VAL B C 1
ATOM 2560 O O . VAL B 1 11 ? 74.594 68.788 38.019 1.00 14.18 11 VAL B O 1
ATOM 2573 N N . HIS B 1 12 ? 74.315 68.557 40.230 1.00 16.15 12 HIS B N 1
ATOM 2574 C CA . HIS B 1 12 ? 72.942 69.040 40.126 1.00 17.80 12 HIS B CA 1
ATOM 2575 C C . HIS B 1 12 ? 72.888 70.488 39.644 1.00 19.09 12 HIS B C 1
ATOM 2576 O O . HIS B 1 12 ? 71.994 70.850 38.870 1.00 21.10 12 HIS B O 1
ATOM 2590 N N A ARG B 1 13 ? 73.844 71.320 40.031 0.51 18.14 13 ARG B N 1
ATOM 2591 N N B ARG B 1 13 ? 73.820 71.333 40.128 0.49 18.57 13 ARG B N 1
ATOM 2592 C CA A ARG B 1 13 ? 73.788 72.683 39.523 0.51 17.81 13 ARG B CA 1
ATOM 2593 C CA B ARG B 1 13 ? 73.978 72.694 39.607 0.49 18.60 13 ARG B CA 1
ATOM 2594 C C A ARG B 1 13 ? 74.196 72.747 38.059 0.51 16.42 13 ARG B C 1
ATOM 2595 C C B ARG B 1 13 ? 74.126 72.645 38.094 0.49 16.53 13 ARG B C 1
ATOM 2596 O O A ARG B 1 13 ? 73.665 73.573 37.306 0.51 17.46 13 ARG B O 1
ATOM 2597 O O B ARG B 1 13 ? 73.370 73.281 37.349 0.49 16.80 13 ARG B O 1
ATOM 2638 N N . TYR B 1 14 ? 75.114 71.876 37.632 1.00 15.53 14 TYR B N 1
ATOM 2639 C CA . TYR B 1 14 ? 75.415 71.765 36.213 1.00 15.03 14 TYR B CA 1
ATOM 2640 C C . TYR B 1 14 ? 74.151 71.451 35.430 1.00 15.18 14 TYR B C 1
ATOM 2641 O O . TYR B 1 14 ? 73.844 72.105 34.428 1.00 15.00 14 TYR B O 1
ATOM 2660 N N . LEU B 1 15 ? 73.392 70.452 35.889 1.00 14.93 15 LEU B N 1
ATOM 2661 C CA . LEU B 1 15 ? 72.181 70.058 35.172 1.00 16.04 15 LEU B CA 1
ATOM 2662 C C . LEU B 1 15 ? 71.130 71.159 35.214 1.00 17.01 15 LEU B C 1
ATOM 2663 O O . LEU B 1 15 ? 70.364 71.312 34.258 1.00 18.64 15 LEU B O 1
ATOM 2679 N N . GLU B 1 16 ? 71.064 71.915 36.311 1.00 17.39 16 GLU B N 1
ATOM 2680 C CA . GLU B 1 16 ? 70.186 73.081 36.365 1.00 18.80 16 GLU B CA 1
ATOM 2681 C C . GLU B 1 16 ? 70.546 74.088 35.283 1.00 18.68 16 GLU B C 1
ATOM 2682 O O . GLU B 1 16 ? 69.676 74.567 34.545 1.00 19.04 16 GLU B O 1
ATOM 2694 N N . PHE B 1 17 ? 71.831 74.432 35.182 1.00 17.45 17 PHE B N 1
ATOM 2695 C CA . PHE B 1 17 ? 72.258 75.438 34.217 1.00 17.57 17 PHE B CA 1
ATOM 2696 C C . PHE B 1 17 ? 72.114 74.938 32.785 1.00 16.84 17 PHE B C 1
ATOM 2697 O O . PHE B 1 17 ? 71.853 75.734 31.877 1.00 17.05 17 PHE B O 1
ATOM 2714 N N . VAL B 1 18 ? 72.296 73.636 32.554 1.00 15.76 18 VAL B N 1
ATOM 2715 C CA . VAL B 1 18 ? 71.985 73.066 31.242 1.00 15.02 18 VAL B CA 1
ATOM 2716 C C . VAL B 1 18 ? 70.503 73.250 30.921 1.00 16.38 18 VAL B C 1
ATOM 2717 O O . VAL B 1 18 ? 70.134 73.710 29.834 1.00 17.56 18 VAL B O 1
ATOM 2730 N N . ALA B 1 19 ? 69.628 72.880 31.862 1.00 16.72 19 ALA B N 1
ATOM 2731 C CA . ALA B 1 19 ? 68.189 72.981 31.615 1.00 18.23 19 ALA B CA 1
ATOM 2732 C C . ALA B 1 19 ? 67.752 74.416 31.356 1.00 19.86 19 ALA B C 1
ATOM 2733 O O . ALA B 1 19 ? 66.783 74.650 30.626 1.00 20.65 19 ALA B O 1
ATOM 2740 N N A LYS B 1 20 ? 68.443 75.385 31.942 0.52 19.05 20 LYS B N 1
ATOM 2741 N N B LYS B 1 20 ? 68.444 75.388 31.938 0.48 19.57 20 LYS B N 1
ATOM 2742 C CA A LYS B 1 20 ? 68.073 76.784 31.789 0.52 20.17 20 LYS B CA 1
ATOM 2743 C CA B LYS B 1 20 ? 68.072 76.788 31.790 0.48 20.95 20 LYS B CA 1
ATOM 2744 C C A LYS B 1 20 ? 68.765 77.465 30.618 0.52 21.03 20 LYS B C 1
ATOM 2745 C C B LYS B 1 20 ? 68.822 77.492 30.669 0.48 21.40 20 LYS B C 1
ATOM 2746 O O A LYS B 1 20 ? 68.439 78.618 30.310 0.52 22.29 20 LYS B O 1
ATOM 2747 O O B LYS B 1 20 ? 68.609 78.691 30.457 0.48 22.60 20 LYS B O 1
ATOM 2784 N N . GLY B 1 21 ? 69.704 76.790 29.963 1.00 20.70 21 GLY B N 1
ATOM 2785 C CA . GLY B 1 21 ? 70.429 77.386 28.859 1.00 22.00 21 GLY B CA 1
ATOM 2786 C C . GLY B 1 21 ? 71.341 78.504 29.319 1.00 22.78 21 GLY B C 1
ATOM 2787 O O . GLY B 1 21 ? 71.286 79.604 28.771 1.00 24.46 21 GLY B O 1
ATOM 2791 N N . GLN B 1 22 ? 72.177 78.241 30.327 1.00 22.10 22 GLN B N 1
ATOM 2792 C CA . GLN B 1 22 ? 73.005 79.264 30.965 1.00 22.05 22 GLN B CA 1
ATOM 2793 C C . GLN B 1 22 ? 74.478 78.884 30.848 1.00 21.06 22 GLN B C 1
ATOM 2794 O O . GLN B 1 22 ? 75.089 78.411 31.819 1.00 21.55 22 GLN B O 1
ATOM 2808 N N . PRO B 1 23 ? 75.092 79.107 29.683 1.00 20.22 23 PRO B N 1
ATOM 2809 C CA . PRO B 1 23 ? 76.503 78.717 29.514 1.00 20.19 23 PRO B CA 1
ATOM 2810 C C . PRO B 1 23 ? 77.468 79.452 30.417 1.00 19.87 23 PRO B C 1
ATOM 2811 O O . PRO B 1 23 ? 78.503 78.880 30.767 1.00 19.71 23 PRO B O 1
ATOM 2822 N N . ASP B 1 24 ? 77.194 80.712 30.781 1.00 21.36 24 ASP B N 1
ATOM 2823 C CA . ASP B 1 24 ? 78.100 81.405 31.691 1.00 22.30 24 ASP B CA 1
ATOM 2824 C C . ASP B 1 24 ? 78.134 80.701 33.035 1.00 21.82 24 ASP B C 1
ATOM 2825 O O . ASP B 1 24 ? 79.206 80.489 33.612 1.00 23.10 24 ASP B O 1
ATOM 2834 N N A GLU B 1 25 ? 76.966 80.310 33.542 0.56 21.99 25 GLU B N 1
ATOM 2835 N N B GLU B 1 25 ? 76.958 80.344 33.557 0.44 21.80 25 GLU B N 1
ATOM 2836 C CA A GLU B 1 25 ? 76.906 79.621 34.825 0.56 21.27 25 GLU B CA 1
ATOM 2837 C CA B GLU B 1 25 ? 76.890 79.614 34.817 0.44 21.04 25 GLU B CA 1
ATOM 2838 C C A GLU B 1 25 ? 77.508 78.222 34.741 0.56 19.92 25 GLU B C 1
ATOM 2839 C C B GLU B 1 25 ? 77.594 78.268 34.702 0.44 20.03 25 GLU B C 1
ATOM 2840 O O A GLU B 1 25 ? 78.084 77.735 35.721 0.56 19.92 25 GLU B O 1
ATOM 2841 O O B GLU B 1 25 ? 78.326 77.862 35.613 0.44 20.46 25 GLU B O 1
ATOM 2864 N N . ILE B 1 26 ? 77.387 77.557 33.591 1.00 18.98 26 ILE B N 1
ATOM 2865 C CA . ILE B 1 26 ? 78.048 76.269 33.413 1.00 17.94 26 ILE B CA 1
ATOM 2866 C C . ILE B 1 26 ? 79.550 76.454 33.484 1.00 18.09 26 ILE B C 1
ATOM 2867 O O . ILE B 1 26 ? 80.252 75.737 34.200 1.00 17.31 26 ILE B O 1
ATOM 2884 N N . ALA B 1 27 ? 80.070 77.396 32.697 1.00 18.69 27 ALA B N 1
ATOM 2885 C CA . ALA B 1 27 ? 81.515 77.554 32.614 1.00 19.22 27 ALA B CA 1
ATOM 2886 C C . ALA B 1 27 ? 82.116 77.885 33.967 1.00 18.70 27 ALA B C 1
ATOM 2887 O O . ALA B 1 27 ? 83.241 77.474 34.260 1.00 18.28 27 ALA B O 1
ATOM 2894 N N . ALA B 1 28 ? 81.379 78.609 34.810 1.00 18.98 28 ALA B N 1
ATOM 2895 C CA . ALA B 1 28 ? 81.904 78.977 36.114 1.00 19.98 28 ALA B CA 1
ATOM 2896 C C . ALA B 1 28 ? 82.072 77.776 37.035 1.00 19.55 28 ALA B C 1
ATOM 2897 O O . ALA B 1 28 ? 82.806 77.868 38.024 1.00 21.58 28 ALA B O 1
ATOM 2904 N N . LEU B 1 29 ? 81.402 76.661 36.747 1.00 17.18 29 LEU B N 1
ATOM 2905 C CA . LEU B 1 29 ? 81.592 75.457 37.546 1.00 15.86 29 LEU B CA 1
ATOM 2906 C C . LEU B 1 29 ? 82.911 74.764 37.245 1.00 16.12 29 LEU B C 1
ATOM 2907 O O . LEU B 1 29 ? 83.381 73.964 38.064 1.00 16.10 29 LEU B O 1
ATOM 2923 N N . TYR B 1 30 ? 83.495 75.026 36.084 1.00 14.49 30 TYR B N 1
ATOM 2924 C CA . TYR B 1 30 ? 84.704 74.345 35.659 1.00 15.04 30 TYR B CA 1
ATOM 2925 C C . TYR B 1 30 ? 85.942 75.080 36.149 1.00 16.12 30 TYR B C 1
ATOM 2926 O O . TYR B 1 30 ? 85.946 76.304 36.302 1.00 17.48 30 TYR B O 1
ATOM 2944 N N . ALA B 1 31 ? 86.995 74.302 36.396 1.00 15.67 31 ALA B N 1
ATOM 2945 C CA . ALA B 1 31 ? 88.308 74.828 36.734 1.00 16.00 31 ALA B CA 1
ATOM 2946 C C . ALA B 1 31 ? 88.918 75.575 35.550 1.00 16.01 31 ALA B C 1
ATOM 2947 O O . ALA B 1 31 ? 88.547 75.368 34.391 1.00 16.55 31 ALA B O 1
ATOM 2954 N N . ASP B 1 32 ? 89.889 76.440 35.853 1.00 16.75 32 ASP B N 1
ATOM 2955 C CA . ASP B 1 32 ? 90.522 77.243 34.808 1.00 18.34 32 ASP B CA 1
ATOM 2956 C C . ASP B 1 32 ? 91.145 76.372 33.721 1.00 19.59 32 ASP B C 1
ATOM 2957 O O . ASP B 1 32 ? 91.132 76.745 32.540 1.00 20.96 32 ASP B O 1
ATOM 2966 N N . ASP B 1 33 ? 91.718 75.226 34.101 1.00 19.43 33 ASP B N 1
ATOM 2967 C CA . ASP B 1 33 ? 92.397 74.309 33.183 1.00 19.71 33 ASP B CA 1
ATOM 2968 C C . ASP B 1 33 ? 91.620 73.006 32.984 1.00 17.56 33 ASP B C 1
ATOM 2969 O O . ASP B 1 33 ? 92.203 71.951 32.694 1.00 18.09 33 ASP B O 1
ATOM 2978 N N . ALA B 1 34 ? 90.306 73.075 33.130 1.00 15.51 34 ALA B N 1
ATOM 2979 C CA . ALA B 1 34 ? 89.473 71.895 33.012 1.00 14.43 34 ALA B CA 1
ATOM 2980 C C . ALA B 1 34 ? 89.460 71.391 31.577 1.00 14.41 34 ALA B C 1
ATOM 2981 O O . ALA B 1 34 ? 89.777 72.116 30.631 1.00 14.41 34 ALA B O 1
ATOM 2988 N N . THR B 1 35 ? 89.059 70.136 31.426 1.00 13.19 35 THR B N 1
ATOM 2989 C CA . THR B 1 35 ? 88.861 69.526 30.124 1.00 13.36 35 THR B CA 1
ATOM 2990 C C . THR B 1 35 ? 87.424 69.049 29.966 1.00 12.34 35 THR B C 1
ATOM 2991 O O . THR B 1 35 ? 86.796 68.579 30.918 1.00 12.48 35 THR B O 1
ATOM 3002 N N . VAL B 1 36 ? 86.914 69.149 28.740 1.00 12.57 36 VAL B N 1
ATOM 3003 C CA . VAL B 1 36 ? 85.606 68.607 28.377 1.00 12.05 36 VAL B CA 1
ATOM 3004 C C . VAL B 1 36 ? 85.794 67.758 27.135 1.00 11.85 36 VAL B C 1
ATOM 3005 O O . VAL B 1 36 ? 86.318 68.236 26.119 1.00 12.58 36 VAL B O 1
ATOM 3018 N N . GLU B 1 37 ? 85.346 66.509 27.204 1.00 11.19 37 GLU B N 1
ATOM 3019 C CA . GLU B 1 37 ? 85.371 65.591 26.070 1.00 11.89 37 GLU B CA 1
ATOM 3020 C C . GLU B 1 37 ? 83.932 65.135 25.855 1.00 12.06 37 GLU B C 1
ATOM 3021 O O . GLU B 1 37 ? 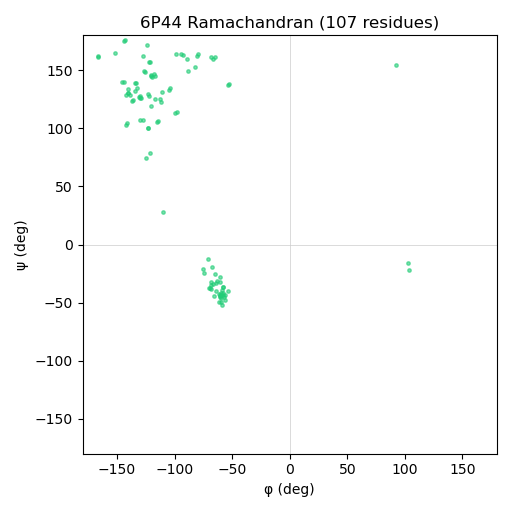83.428 64.273 26.584 1.00 12.78 37 GLU B O 1
ATOM 3033 N N . ASN B 1 38 ? 83.261 65.742 24.873 1.00 11.90 38 ASN B N 1
ATOM 3034 C CA . ASN B 1 38 ? 81.840 65.504 24.633 1.00 11.27 38 ASN B CA 1
ATOM 3035 C C . ASN B 1 38 ? 81.589 65.473 23.129 1.00 11.72 38 ASN B C 1
ATOM 3036 O O . ASN B 1 38 ? 81.550 66.536 22.491 1.00 13.06 38 ASN B O 1
ATOM 3047 N N . PRO B 1 39 ? 81.382 64.293 22.530 1.00 11.33 39 PRO B N 1
ATOM 3048 C CA . PRO B 1 39 ? 81.417 62.974 23.169 1.00 11.35 39 PRO B CA 1
ATOM 3049 C C . PRO B 1 39 ? 82.844 62.478 23.353 1.00 11.23 39 PRO B C 1
ATOM 3050 O O . PRO B 1 39 ? 83.777 62.953 22.695 1.00 12.36 39 PRO B O 1
ATOM 3061 N N . VAL B 1 40 ? 83.005 61.471 24.208 1.00 11.41 40 VAL B N 1
ATOM 3062 C CA . VAL B 1 40 ? 84.271 60.762 24.256 1.00 11.01 40 VAL B CA 1
ATOM 3063 C C . VAL B 1 40 ? 84.619 60.279 22.857 1.00 11.60 40 VAL B C 1
ATOM 3064 O O . VAL B 1 40 ? 83.751 59.825 22.105 1.00 12.35 40 VAL B O 1
ATOM 3077 N N . GLY B 1 41 ? 85.893 60.437 22.494 1.00 12.49 41 GLY B N 1
ATOM 3078 C CA . GLY B 1 41 ? 86.393 60.153 21.168 1.00 14.09 41 GLY B CA 1
ATOM 3079 C C . GLY B 1 41 ? 86.619 61.380 20.312 1.00 14.08 41 GLY B C 1
ATOM 3080 O O . GLY B 1 41 ? 87.293 61.287 19.280 1.00 16.41 41 GLY B O 1
ATOM 3084 N N . SER B 1 42 ? 86.059 62.518 20.695 1.00 13.38 42 SER B N 1
ATOM 3085 C CA . SER B 1 42 ? 86.249 63.763 19.961 1.00 13.24 42 SER B CA 1
ATOM 3086 C C . SER B 1 42 ? 87.335 64.609 20.626 1.00 13.01 42 SER B C 1
ATOM 3087 O O . SER B 1 42 ? 87.729 64.374 21.772 1.00 15.18 42 SER B O 1
ATOM 3095 N N . GLU B 1 43 ? 87.831 65.596 19.880 1.00 13.18 43 GLU B N 1
ATOM 3096 C CA . GLU B 1 43 ? 88.914 66.423 20.385 1.00 12.74 43 GLU B CA 1
ATOM 3097 C C . GLU B 1 43 ? 88.510 67.125 21.678 1.00 12.57 43 GLU B C 1
ATOM 3098 O O . GLU B 1 43 ? 87.449 67.749 21.765 1.00 13.06 43 GLU B O 1
ATOM 3110 N N A VAL B 1 44 ? 89.368 67.014 22.682 0.36 12.40 44 VAL B N 1
ATOM 3111 N N B VAL B 1 44 ? 89.387 67.039 22.678 0.64 12.00 44 VAL B N 1
ATOM 3112 C CA A VAL B 1 44 ? 89.080 67.618 23.968 0.36 12.80 44 VAL B CA 1
ATOM 3113 C CA B VAL B 1 44 ? 89.126 67.611 23.995 0.64 12.50 44 VAL B CA 1
ATOM 3114 C C A VAL B 1 44 ? 89.071 69.141 23.845 0.36 13.36 44 VAL B C 1
ATOM 3115 C C B VAL B 1 44 ? 89.171 69.137 23.946 0.64 13.45 44 VAL B C 1
ATOM 3116 O O A VAL B 1 44 ? 89.760 69.732 22.999 0.36 14.75 44 VAL B O 1
ATOM 3117 O O B VAL B 1 44 ? 90.046 69.733 23.299 0.64 15.40 44 VAL B O 1
ATOM 3142 N N . HIS B 1 45 ? 88.252 69.775 24.678 1.00 12.81 45 HIS B N 1
ATOM 3143 C CA . HIS B 1 45 ? 88.219 71.226 24.844 1.00 13.15 45 HIS B CA 1
ATOM 3144 C C . HIS B 1 45 ? 88.924 71.548 26.159 1.00 13.74 45 HIS B C 1
ATOM 3145 O O . HIS B 1 45 ? 88.558 71.010 27.210 1.00 14.69 45 HIS B O 1
ATOM 3160 N N . ILE B 1 46 ? 89.950 72.390 26.100 1.00 14.78 46 ILE B N 1
ATOM 3161 C CA . ILE B 1 46 ? 90.842 72.614 27.231 1.00 16.05 46 ILE B CA 1
ATOM 3162 C C . ILE B 1 46 ? 90.753 74.069 27.678 1.00 16.21 46 ILE B C 1
ATOM 3163 O O . ILE B 1 46 ? 90.984 74.993 26.882 1.00 17.45 46 ILE B O 1
ATOM 3179 N N . GLY B 1 47 ? 90.467 74.269 28.960 1.00 16.14 47 GLY B N 1
ATOM 3180 C CA . GLY B 1 47 ? 90.449 75.594 29.573 1.00 17.51 47 GLY B CA 1
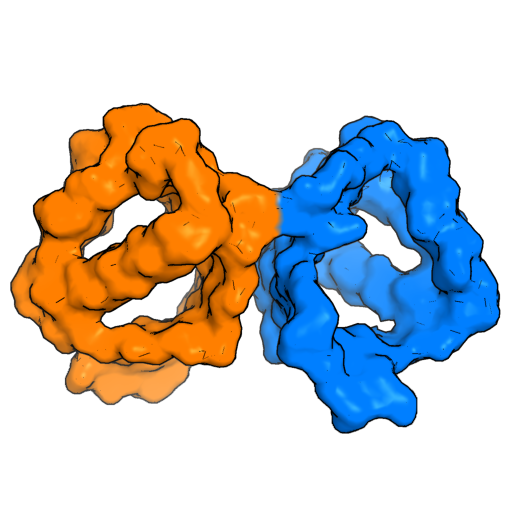ATOM 3181 C C . GLY B 1 47 ? 89.073 76.231 29.552 1.00 18.46 47 GLY B C 1
ATOM 3182 O O . GLY B 1 47 ? 88.238 75.952 28.697 1.00 18.36 47 GLY B O 1
ATOM 3186 N N . ARG B 1 48 ? 88.838 77.139 30.511 1.00 20.74 48 ARG B N 1
ATOM 3187 C CA . ARG B 1 48 ? 87.485 77.671 30.667 1.00 22.22 48 ARG B CA 1
ATOM 3188 C C . ARG B 1 48 ? 87.017 78.451 29.436 1.00 21.71 48 ARG B C 1
ATOM 3189 O O . ARG B 1 48 ? 85.840 78.381 29.073 1.00 22.19 48 ARG B O 1
ATOM 3210 N N A GLN B 1 49 ? 87.916 79.189 28.781 0.50 21.77 49 GLN B N 1
ATOM 3211 N N B GLN B 1 49 ? 87.906 79.205 28.786 0.50 21.61 49 GLN B N 1
ATOM 3212 C CA A GLN B 1 49 ? 87.516 79.965 27.608 0.50 21.99 49 GLN B CA 1
ATOM 3213 C CA B GLN B 1 49 ? 87.472 79.960 27.612 0.50 21.70 49 GLN B CA 1
ATOM 3214 C C A GLN B 1 49 ? 86.987 79.059 26.500 0.50 20.31 49 GLN B C 1
ATOM 3215 C C B GLN B 1 49 ? 86.949 79.027 26.525 0.50 20.32 49 GLN B C 1
ATOM 3216 O O A GLN B 1 49 ? 85.932 79.328 25.911 0.50 20.39 49 GLN B O 1
ATOM 3217 O O B GLN B 1 49 ? 85.860 79.241 25.978 0.50 20.70 49 GLN B O 1
ATOM 3244 N N . ALA B 1 50 ? 87.709 77.977 26.204 1.00 18.46 50 ALA B N 1
ATOM 3245 C CA . ALA B 1 50 ? 87.251 77.013 25.202 1.00 17.99 50 ALA B CA 1
ATOM 3246 C C . ALA B 1 50 ? 85.967 76.321 25.644 1.00 16.73 50 ALA B C 1
ATOM 3247 O O . ALA B 1 50 ? 85.074 76.062 24.831 1.00 16.93 50 ALA B O 1
ATOM 3255 N N . ILE B 1 51 ? 85.862 76.009 26.931 1.00 15.65 51 ILE B N 1
ATOM 3256 C CA . ILE B 1 51 ? 84.664 75.364 27.456 1.00 15.48 51 ILE B CA 1
ATOM 3257 C C . ILE B 1 51 ? 83.459 76.297 27.354 1.00 15.99 51 ILE B C 1
ATOM 3258 O O . ILE B 1 51 ? 82.377 75.880 26.929 1.00 16.28 51 ILE B O 1
ATOM 3274 N N . ARG B 1 52 ? 83.625 77.571 27.720 1.00 17.58 52 ARG B N 1
ATOM 3275 C CA . ARG B 1 52 ? 82.510 78.500 27.575 1.00 18.70 52 ARG B CA 1
ATOM 3276 C C . ARG B 1 52 ? 82.058 78.588 26.119 1.00 18.92 52 ARG B C 1
ATOM 3277 O O . ARG B 1 52 ? 80.855 78.622 25.826 1.00 19.51 52 ARG B O 1
ATOM 3298 N N . GLY B 1 53 ? 83.005 78.629 25.185 1.00 18.44 53 GLY B N 1
ATOM 3299 C CA . GLY B 1 53 ? 82.618 78.686 23.784 1.00 18.78 53 GLY B CA 1
ATOM 3300 C C . GLY B 1 53 ? 81.845 77.452 23.370 1.00 18.29 53 GLY B C 1
ATOM 3301 O O . GLY B 1 53 ? 80.848 77.536 22.645 1.00 19.42 53 GLY B O 1
ATOM 3305 N N A PHE B 1 54 ? 82.267 76.296 23.874 0.43 17.25 54 PHE B N 1
ATOM 3306 N N B PHE B 1 54 ? 82.303 76.281 23.817 0.57 18.16 54 PHE B N 1
ATOM 3307 C CA A PHE B 1 54 ? 81.648 75.028 23.515 0.43 16.10 54 PHE B CA 1
ATOM 3308 C CA B PHE B 1 54 ? 81.620 75.029 23.496 0.57 17.90 54 PHE B CA 1
ATOM 3309 C C A PHE B 1 54 ? 80.196 74.957 23.975 0.43 15.89 54 PHE B C 1
ATOM 3310 C C B PHE B 1 54 ? 80.158 75.078 23.917 0.57 16.59 54 PHE B C 1
ATOM 3311 O O A PHE B 1 54 ? 79.346 74.378 23.287 0.43 16.18 54 PHE B O 1
ATOM 3312 O O B PHE B 1 54 ? 79.263 74.713 23.145 0.57 17.10 54 PHE B O 1
ATOM 3345 N N . TYR B 1 55 ? 79.898 75.517 25.147 1.00 16.31 55 TYR B N 1
ATOM 3346 C CA . TYR B 1 55 ? 78.539 75.534 25.664 1.00 16.42 55 TYR B CA 1
ATOM 3347 C C . TYR B 1 55 ? 77.709 76.698 25.132 1.00 18.66 55 TYR B C 1
ATOM 3348 O O . TYR B 1 55 ? 76.527 76.802 25.474 1.00 18.45 55 TYR B O 1
ATOM 3367 N N . GLY B 1 56 ? 78.279 77.549 24.279 1.00 21.13 56 GLY B N 1
ATOM 3368 C CA . GLY B 1 56 ? 77.598 78.771 23.890 1.00 23.48 56 GLY B CA 1
ATOM 3369 C C . GLY B 1 56 ? 76.272 78.537 23.199 1.00 26.03 56 GLY B C 1
ATOM 3370 O O . GLY B 1 56 ? 75.373 79.378 23.275 1.00 26.86 56 GLY B O 1
ATOM 3374 N N . ASN B 1 57 ? 76.124 77.401 22.518 1.00 26.83 57 ASN B N 1
ATOM 3375 C CA . ASN B 1 57 ? 74.894 77.128 21.788 1.00 30.11 57 ASN B CA 1
ATOM 3376 C C . ASN B 1 57 ? 73.712 76.833 22.699 1.00 31.46 57 ASN B C 1
ATOM 3377 O O . ASN B 1 57 ? 72.572 76.810 22.220 1.00 32.88 57 ASN B O 1
ATOM 3388 N N . LEU B 1 58 ? 73.943 76.595 23.985 1.00 30.38 58 LEU B N 1
ATOM 3389 C CA . LEU B 1 58 ? 72.830 76.406 24.902 1.00 30.06 58 LEU B CA 1
ATOM 3390 C C . LEU B 1 58 ? 72.217 77.715 25.359 1.00 30.02 58 LEU B C 1
ATOM 3391 O O . LEU B 1 58 ? 71.211 77.678 26.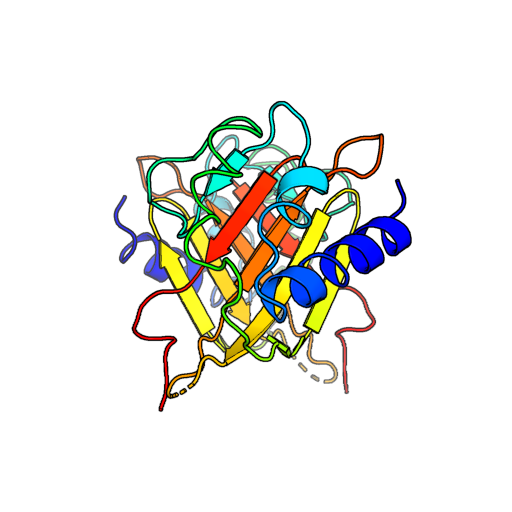070 1.00 28.58 58 LEU B O 1
ATOM 3407 N N A GLU B 1 59 ? 72.802 78.862 25.004 0.47 29.36 59 GLU B N 1
ATOM 3408 N N B GLU B 1 59 ? 72.772 78.851 24.949 0.53 31.35 59 GLU B N 1
ATOM 3409 C CA A GLU B 1 59 ? 72.361 80.136 25.567 0.47 29.37 59 GLU B CA 1
ATOM 3410 C CA B GLU B 1 59 ? 72.268 80.142 25.389 0.53 33.43 59 GLU B CA 1
ATOM 3411 C C A GLU B 1 59 ? 70.870 80.322 25.352 0.47 29.19 59 GLU B C 1
ATOM 3412 C C B GLU B 1 59 ? 70.784 80.259 25.086 0.53 33.95 59 GLU B C 1
ATOM 3413 O O A GLU B 1 59 ? 70.397 80.388 24.213 0.47 29.17 59 GLU B O 1
ATOM 3414 O O B GLU B 1 59 ? 70.359 80.113 23.935 0.53 33.95 59 GLU B O 1
ATOM 3437 N N A ASN B 1 60 ? 70.131 80.411 26.457 0.47 29.56 60 ASN B N 1
ATOM 3438 N N B ASN B 1 60 ? 69.995 80.507 26.130 0.53 34.69 60 ASN B N 1
ATOM 3439 C CA A ASN B 1 60 ? 68.692 80.638 26.478 0.47 29.80 60 ASN B CA 1
ATOM 3440 C CA B ASN B 1 60 ? 68.563 80.772 25.991 0.53 35.42 60 ASN B CA 1
ATOM 3441 C C A ASN B 1 60 ? 67.886 79.450 25.964 0.47 29.17 60 ASN B C 1
ATOM 3442 C C B ASN B 1 60 ? 67.810 79.575 25.410 0.53 34.42 60 ASN B C 1
ATOM 3443 O O A ASN B 1 60 ? 66.654 79.545 25.894 0.47 29.16 60 ASN B O 1
ATOM 3444 O O B ASN B 1 60 ? 66.840 79.732 24.665 0.53 34.43 60 ASN B O 1
ATOM 3465 N N A VAL B 1 61 ? 68.526 78.340 25.603 0.47 28.29 61 VAL B N 1
ATOM 3466 N N B VAL B 1 61 ? 68.248 78.370 25.760 0.53 32.94 61 VAL B N 1
ATOM 3467 C CA A VAL B 1 61 ? 67.811 77.153 25.145 0.47 27.91 61 VAL B CA 1
ATOM 3468 C CA B VAL B 1 61 ? 67.537 77.141 25.425 0.53 31.46 61 VAL B CA 1
ATOM 3469 C C A VAL B 1 61 ? 67.348 76.359 26.362 0.47 27.15 61 VAL B C 1
ATOM 3470 C C B VAL B 1 61 ? 66.976 76.558 26.715 0.53 30.12 61 VAL B C 1
ATOM 3471 O O A VAL B 1 61 ? 68.167 75.825 27.117 0.47 27.43 61 VAL B O 1
ATOM 3472 O O B VAL B 1 61 ? 67.707 76.393 27.700 0.53 30.15 61 VAL B O 1
ATOM 3497 N N A GLN B 1 62 ? 66.034 76.259 26.538 0.47 25.95 62 GLN B N 1
ATOM 3498 N N B GLN B 1 62 ? 65.681 76.249 26.711 0.53 29.11 62 GLN B N 1
ATOM 3499 C CA A GLN B 1 62 ? 65.460 75.567 27.681 0.47 25.31 62 GLN B CA 1
ATOM 3500 C CA B GLN B 1 62 ? 65.004 75.691 27.878 0.53 28.29 62 GLN B CA 1
ATOM 3501 C C A GLN B 1 62 ? 65.297 74.087 27.368 0.47 23.40 62 GLN B C 1
ATOM 3502 C C B GLN B 1 62 ? 64.822 74.194 27.665 0.53 25.91 62 GLN B C 1
ATOM 3503 O O A GLN B 1 62 ? 64.957 73.705 26.243 0.47 23.58 62 GLN B O 1
ATOM 3504 O O B GLN B 1 62 ? 63.978 73.765 26.870 0.53 26.77 62 GLN B O 1
ATOM 3531 N N A SER B 1 63 ? 65.555 73.258 28.374 0.47 21.27 63 SER B N 1
ATOM 3532 N N B SER B 1 63 ? 65.620 73.409 28.378 0.53 22.96 63 SER B N 1
ATOM 3533 C CA A SER B 1 63 ? 65.435 71.812 28.256 0.47 20.63 63 SER B CA 1
ATOM 3534 C CA B SER B 1 63 ? 65.602 71.960 28.301 0.53 21.66 63 SER B CA 1
ATOM 3535 C C A SER B 1 63 ? 65.034 71.268 29.620 0.47 19.58 63 SER B C 1
ATOM 3536 C C B SER B 1 63 ? 65.208 71.404 29.661 0.53 20.27 63 SER B C 1
ATOM 3537 O O A SER B 1 63 ? 64.826 72.021 30.576 0.47 19.53 63 SER B O 1
ATOM 3538 O O B SER B 1 63 ? 65.063 72.135 30.646 0.53 20.43 63 SER B O 1
ATOM 3553 N N A ARG B 1 64 ? 64.909 69.948 29.707 0.47 19.38 64 ARG B N 1
ATOM 3554 N N B ARG B 1 64 ? 65.017 70.092 29.710 0.53 19.64 64 ARG B N 1
ATOM 3555 C CA A ARG B 1 64 ? 64.620 69.294 30.975 0.47 19.23 64 ARG B CA 1
ATOM 3556 C CA B ARG B 1 64 ? 64.767 69.414 30.971 0.53 18.81 64 ARG B CA 1
ATOM 3557 C C A ARG B 1 64 ? 65.583 68.138 31.169 0.47 18.28 64 ARG B C 1
ATOM 3558 C C B ARG B 1 64 ? 65.768 68.287 31.135 0.53 18.02 64 ARG B C 1
ATOM 3559 O O A ARG B 1 64 ? 65.848 67.380 30.234 0.47 17.87 64 ARG B O 1
ATOM 3560 O O B ARG B 1 64 ? 66.232 67.698 30.157 0.53 17.80 64 ARG B O 1
ATOM 3601 N N . THR B 1 65 ? 66.103 68.007 32.383 1.00 17.62 65 THR B N 1
ATOM 3602 C CA . THR B 1 65 ? 67.038 66.947 32.713 1.00 18.53 65 THR B CA 1
ATOM 3603 C C . THR B 1 65 ? 66.454 66.062 33.799 1.00 18.27 65 THR B C 1
ATOM 3604 O O . THR B 1 65 ? 65.633 66.500 34.612 1.00 19.79 65 THR B O 1
ATOM 3616 N N . GLU B 1 66 ? 66.879 64.801 33.784 1.00 18.15 66 GLU B N 1
ATOM 3617 C CA . GLU B 1 66 ? 66.466 63.832 34.793 1.00 19.09 66 GLU B CA 1
ATOM 3618 C C . GLU B 1 66 ? 67.651 62.936 35.123 1.00 18.43 66 GLU B C 1
ATOM 3619 O O . GLU B 1 66 ? 68.266 62.359 34.221 1.00 18.82 66 GLU B O 1
ATOM 3631 N N . VAL B 1 67 ? 67.961 62.797 36.410 1.00 17.63 67 VAL B N 1
ATOM 3632 C CA . VAL B 1 67 ? 69.029 61.906 36.852 1.00 16.98 67 VAL B CA 1
ATOM 3633 C C . VAL B 1 67 ? 68.411 60.541 37.112 1.00 16.65 67 VAL B C 1
ATOM 3634 O O . VAL B 1 67 ? 67.498 60.418 37.934 1.00 18.93 67 VAL B O 1
ATOM 3647 N N A LYS B 1 68 ? 68.911 59.515 36.421 0.57 15.69 68 LYS B N 1
ATOM 3648 N N B LYS B 1 68 ? 68.880 59.528 36.382 0.43 16.00 68 LYS B N 1
ATOM 3649 C CA A LYS B 1 68 ? 68.466 58.144 36.653 0.57 15.91 68 LYS B CA 1
ATOM 3650 C CA B LYS B 1 68 ? 68.474 58.155 36.658 0.43 16.29 68 LYS B CA 1
ATOM 3651 C C A LYS B 1 68 ? 69.238 57.473 37.786 0.57 15.34 68 LYS B C 1
ATOM 3652 C C B LYS B 1 68 ? 69.221 57.611 37.870 0.43 15.73 68 LYS B C 1
ATOM 3653 O O A LYS B 1 68 ? 68.646 56.760 38.608 0.57 16.15 68 LYS B O 1
ATOM 3654 O O B LYS B 1 68 ? 68.605 57.146 38.838 0.43 16.52 68 LYS B O 1
ATOM 3691 N N . THR B 1 69 ? 70.546 57.692 37.850 1.00 14.99 69 THR B N 1
ATOM 3692 C CA . THR B 1 69 ? 71.343 57.244 38.973 1.00 14.52 69 THR B CA 1
ATOM 3693 C C . THR B 1 69 ? 72.631 58.051 38.976 1.00 14.68 69 THR B C 1
ATOM 3694 O O . THR B 1 69 ? 73.150 58.440 37.922 1.00 15.60 69 THR B O 1
ATOM 3706 N N . LEU B 1 70 ? 73.134 58.300 40.175 1.00 15.00 70 LEU B N 1
ATOM 3707 C CA . LEU B 1 70 ? 74.321 59.110 40.369 1.00 15.26 70 LEU B CA 1
ATOM 3708 C C . LEU B 1 70 ? 75.153 58.482 41.476 1.00 14.73 70 LEU B C 1
ATOM 3709 O O . LEU B 1 70 ? 74.616 58.087 42.519 1.00 16.51 70 LEU B O 1
ATOM 3725 N N . ARG B 1 71 ? 76.454 58.366 41.240 1.00 13.54 71 ARG B N 1
ATOM 3726 C CA . ARG B 1 71 ? 77.376 57.772 42.204 1.00 13.02 71 ARG B CA 1
ATOM 3727 C C . ARG B 1 71 ? 78.557 58.715 42.388 1.00 11.65 71 ARG B C 1
ATOM 3728 O O . ARG B 1 71 ? 79.424 58.822 41.504 1.00 12.19 71 ARG B O 1
ATOM 3749 N N . ALA B 1 72 ? 78.593 59.376 43.538 1.00 11.42 72 ALA B N 1
ATOM 3750 C CA . ALA B 1 72 ? 79.671 60.281 43.911 1.00 11.18 72 ALA B CA 1
ATOM 3751 C C . ALA B 1 72 ? 80.636 59.519 44.808 1.00 11.38 72 ALA B C 1
ATOM 3752 O O . ALA B 1 72 ? 80.284 59.131 45.927 1.00 12.00 72 ALA B O 1
ATOM 3759 N N . LEU B 1 73 ? 81.852 59.311 44.306 1.00 11.26 73 LEU B N 1
ATOM 3760 C CA . LEU B 1 73 ? 82.839 58.425 44.916 1.00 10.82 73 LEU B CA 1
ATOM 3761 C C . LEU B 1 73 ? 84.196 59.089 44.795 1.00 11.19 73 LEU B C 1
ATOM 3762 O O . LEU B 1 73 ? 84.583 59.481 43.699 1.00 11.76 73 LEU B O 1
ATOM 3778 N N . GLY B 1 74 ? 84.942 59.172 45.883 1.00 12.37 74 GLY B N 1
ATOM 3779 C CA . GLY B 1 74 ? 86.252 59.807 45.793 1.00 13.11 74 GLY B CA 1
ATOM 3780 C C . GLY B 1 74 ? 86.099 61.217 45.27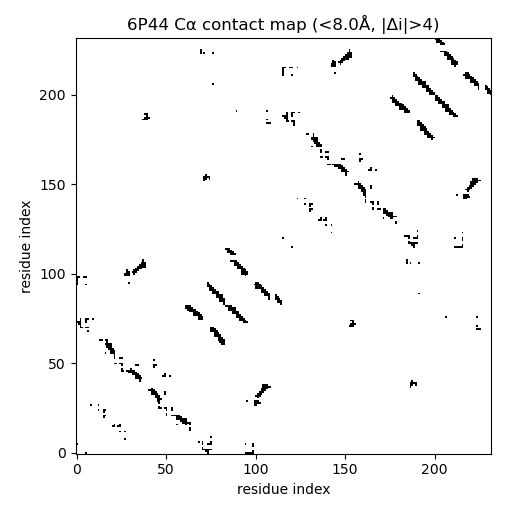0 1.00 12.23 74 GLY B C 1
ATOM 3781 O O . GLY B 1 74 ? 85.262 61.991 45.751 1.00 13.24 74 GLY B O 1
ATOM 3785 N N A HIS B 1 75 ? 86.894 61.558 44.253 0.58 11.13 75 HIS B N 1
ATOM 3786 N N B HIS B 1 75 ? 86.928 61.586 44.294 0.42 12.52 75 HIS B N 1
ATOM 3787 C CA A HIS B 1 75 ? 86.856 62.873 43.621 0.58 11.36 75 HIS B CA 1
ATOM 3788 C CA B HIS B 1 75 ? 86.825 62.888 43.644 0.42 13.43 75 HIS B CA 1
ATOM 3789 C C A HIS B 1 75 ? 86.019 62.881 42.349 0.58 10.52 75 HIS B C 1
ATOM 3790 C C B HIS B 1 75 ? 86.128 62.796 42.292 0.42 11.79 75 HIS B C 1
ATOM 3791 O O A HIS B 1 75 ? 86.114 63.827 41.551 0.58 11.36 75 HIS B O 1
ATOM 3792 O O B HIS B 1 75 ? 86.434 63.575 41.376 0.42 12.19 75 HIS B O 1
ATOM 3819 N N . GLU B 1 76 ? 85.199 61.848 42.146 1.00 10.62 76 GLU B N 1
ATOM 3820 C CA . GLU B 1 76 ? 84.497 61.643 40.891 1.00 10.41 76 GLU B CA 1
ATOM 3821 C C . GLU B 1 76 ? 82.990 61.546 41.113 1.00 10.33 76 GLU B C 1
ATOM 3822 O O . GLU B 1 76 ? 82.514 61.190 42.189 1.00 11.41 76 GLU B O 1
ATOM 3835 N N . VAL B 1 77 ? 82.243 61.800 40.043 1.00 10.86 77 VAL B N 1
ATOM 3836 C CA . VAL B 1 77 ? 80.818 61.492 40.012 1.00 11.21 77 VAL B CA 1
ATOM 3837 C C . VAL B 1 77 ? 80.503 60.880 38.654 1.00 11.06 77 VAL B C 1
ATOM 3838 O O . VAL B 1 77 ? 80.789 61.489 37.617 1.00 11.10 77 VAL B O 1
ATOM 3851 N N . ALA B 1 78 ? 79.932 59.681 38.657 1.00 10.25 78 ALA B N 1
ATOM 3852 C CA . ALA B 1 78 ? 79.392 59.059 37.454 1.00 10.43 78 ALA B CA 1
ATOM 3853 C C . ALA B 1 78 ? 77.887 59.154 37.534 1.00 11.19 78 ALA B C 1
ATOM 3854 O O . ALA B 1 78 ? 77.304 58.861 38.583 1.00 12.56 78 ALA B O 1
ATOM 3861 N N . PHE B 1 79 ? 77.255 59.585 36.448 1.00 11.68 79 PHE B N 1
ATOM 3862 C CA . PHE B 1 79 ? 75.810 59.762 36.461 1.00 11.66 79 PHE B CA 1
ATOM 3863 C C . PHE B 1 79 ? 75.205 59.386 35.125 1.00 11.81 79 PHE B C 1
ATOM 3864 O O . PHE B 1 79 ? 75.784 59.647 34.069 1.00 13.33 79 PHE B O 1
ATOM 3881 N N . TYR B 1 80 ? 74.054 58.730 35.199 1.00 12.11 80 TYR B N 1
ATOM 3882 C CA . TYR B 1 80 ? 73.287 58.307 34.037 1.00 12.83 80 TYR B CA 1
ATOM 3883 C C . TYR B 1 80 ? 72.014 59.143 34.054 1.00 12.93 80 TYR B C 1
ATOM 3884 O O . TYR B 1 80 ? 71.315 59.189 35.075 1.00 13.74 80 TYR B O 1
ATOM 3902 N N . TRP B 1 81 ? 71.770 59.876 32.970 1.00 12.78 81 TRP B N 1
ATOM 3903 C CA . TRP B 1 81 ? 70.783 60.943 32.993 1.00 13.30 81 TRP B CA 1
ATOM 3904 C C . TRP B 1 81 ? 70.194 61.147 31.608 1.00 13.71 81 TRP B C 1
ATOM 3905 O O . TRP B 1 81 ? 70.710 60.647 30.608 1.00 14.47 81 TRP B O 1
ATOM 3926 N N . THR B 1 82 ? 69.072 61.858 31.570 1.00 13.84 82 THR B N 1
ATOM 392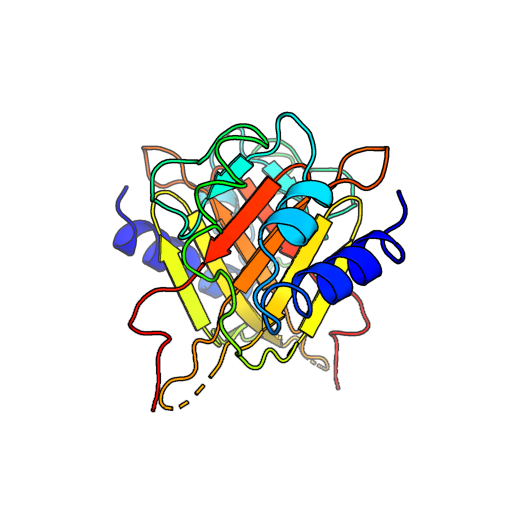7 C CA . THR B 1 82 ? 68.435 62.194 30.306 1.00 15.24 82 THR B CA 1
ATOM 3928 C C . THR B 1 82 ? 68.358 63.703 30.122 1.00 16.09 82 THR B C 1
ATOM 3929 O O . THR B 1 82 ? 68.161 64.460 31.080 1.00 17.06 82 THR B O 1
ATOM 3940 N N . LEU B 1 83 ? 68.518 64.113 28.876 1.00 16.12 83 LEU B N 1
ATOM 3941 C CA . LEU B 1 83 ? 68.407 65.499 28.446 1.00 18.51 83 LEU B CA 1
ATOM 3942 C C . LEU B 1 83 ? 67.297 65.559 27.411 1.00 20.36 83 LEU B C 1
ATOM 3943 O O . LEU B 1 83 ? 67.400 64.911 26.366 1.00 21.79 83 LEU B O 1
ATOM 3959 N N . SER B 1 84 ? 66.247 66.333 27.687 1.00 22.38 84 SER B N 1
ATOM 3960 C CA . SER B 1 84 ? 65.100 66.442 26.788 1.00 27.74 84 SER B CA 1
ATOM 3961 C C . SER B 1 84 ? 65.012 67.858 26.249 1.00 32.82 84 SER B C 1
ATOM 3962 O O . SER B 1 84 ? 64.892 68.808 27.023 1.00 31.07 84 SER B O 1
ATOM 3970 N N A ILE B 1 85 ? 65.115 67.994 24.928 0.51 37.29 85 ILE B N 1
ATOM 3971 N N B ILE B 1 85 ? 64.998 67.996 24.925 0.49 35.74 85 ILE B N 1
ATOM 3972 C CA A ILE B 1 85 ? 65.110 69.288 24.249 0.51 41.23 85 ILE B CA 1
ATOM 3973 C CA B ILE B 1 85 ? 64.692 69.276 24.300 0.49 38.13 85 ILE B CA 1
ATOM 3974 C C A ILE B 1 85 ? 63.949 69.293 23.265 0.51 43.91 85 ILE B C 1
ATOM 3975 C C B ILE B 1 85 ? 63.455 69.111 23.425 0.49 39.67 85 ILE B C 1
ATOM 3976 O O A ILE B 1 85 ? 63.856 68.408 22.403 0.51 44.47 85 ILE B O 1
ATOM 3977 O O B ILE B 1 85 ? 63.045 67.998 23.084 0.49 39.60 85 ILE B O 1
ATOM 4008 N N A GLY B 1 86 ? 63.070 70.284 23.391 0.60 45.78 86 GLY B N 1
ATOM 4009 N N B GLY B 1 86 ? 62.852 70.242 23.075 0.40 41.15 86 GLY B N 1
ATOM 4010 C CA A GLY B 1 86 ? 61.944 70.439 22.483 0.60 47.41 86 GLY B CA 1
ATOM 4011 C CA B GLY B 1 86 ? 61.678 70.253 22.220 0.40 42.14 86 GLY B CA 1
ATOM 4012 C C A GLY B 1 86 ? 60.600 70.312 23.174 0.60 48.47 86 GLY B C 1
ATOM 4013 C C B GLY B 1 86 ? 60.398 70.299 23.029 0.40 42.86 86 GLY B C 1
ATOM 4014 O O A GLY B 1 86 ? 59.552 70.539 22.565 0.60 49.25 86 GLY B O 1
ATOM 4015 O O B GLY B 1 86 ? 60.434 70.251 24.259 0.40 43.29 86 GLY B O 1
ATOM 4022 N N A GLY B 1 91 ? 60.085 66.913 20.123 0.55 38.78 91 GLY B N 1
ATOM 4023 N N B GLY B 1 91 ? 59.584 65.934 21.198 0.45 39.82 91 GLY B N 1
ATOM 4024 C CA A GLY B 1 91 ? 61.509 67.045 20.371 0.55 37.69 91 GLY B CA 1
ATOM 4025 C CA B GLY B 1 91 ? 60.975 66.347 21.142 0.45 39.34 91 GLY B CA 1
ATOM 4026 C C A GLY B 1 91 ? 62.204 65.705 20.523 0.55 37.04 91 GLY B C 1
ATOM 4027 C C B GLY B 1 91 ? 61.948 65.204 21.366 0.45 38.82 91 GLY B C 1
ATOM 4028 O O A GLY B 1 91 ? 61.767 64.699 19.967 0.55 36.77 91 GLY B O 1
ATOM 4029 O O B GLY B 1 91 ? 61.543 64.071 21.630 0.45 39.07 91 GLY B O 1
ATOM 4034 N N A MET B 1 92 ? 63.287 65.686 21.294 0.34 36.28 92 MET B N 1
ATOM 4035 N N B MET B 1 92 ? 63.239 65.511 21.265 0.39 37.78 92 MET B N 1
ATOM 4036 N N C MET B 1 92 ? 63.445 65.479 21.105 0.27 34.29 92 MET B N 1
ATOM 4037 C CA A MET B 1 92 ? 64.102 64.493 21.459 0.34 35.08 92 MET B CA 1
ATOM 4038 C CA B MET B 1 92 ? 64.288 64.507 21.370 0.39 36.22 92 MET B CA 1
ATOM 4039 C CA C MET B 1 92 ? 64.592 64.611 21.344 0.27 33.85 92 MET B CA 1
ATOM 4040 C C A MET B 1 92 ? 64.422 64.288 22.934 0.34 32.79 92 MET B C 1
ATOM 4041 C C B MET B 1 92 ? 64.758 64.377 22.813 0.39 33.30 92 MET B C 1
ATOM 4042 C C C MET B 1 92 ? 64.816 64.393 22.835 0.27 32.22 92 MET B C 1
ATOM 4043 O O A MET B 1 92 ? 64.131 65.130 23.787 0.34 32.66 92 MET B O 1
ATOM 4044 O O B MET B 1 92 ? 64.885 65.373 23.532 0.39 33.22 92 MET B O 1
ATOM 4045 O O C MET B 1 92 ? 64.804 65.345 23.616 0.27 32.25 92 MET B O 1
ATOM 4084 N N . THR B 1 93 ? 65.022 63.139 23.226 1.00 30.77 93 THR B N 1
ATOM 4085 C CA . THR B 1 93 ? 65.508 62.840 24.568 1.00 26.82 93 THR B CA 1
ATOM 4086 C C . THR B 1 93 ? 66.772 62.017 24.403 1.00 24.19 93 THR B C 1
ATOM 4087 O O . THR B 1 93 ? 66.757 60.989 23.718 1.00 25.09 93 THR B O 1
ATOM 4100 N N A MET B 1 94 ? 67.872 62.543 24.944 0.54 21.39 94 MET B N 1
ATOM 4101 N N B MET B 1 94 ? 67.843 62.426 25.070 0.46 23.05 94 MET B N 1
ATOM 4102 C CA A MET B 1 94 ? 69.180 61.909 24.916 0.54 19.25 94 MET B CA 1
ATOM 4103 C CA B MET B 1 94 ? 69.132 61.751 24.998 0.46 22.37 94 MET B CA 1
ATOM 4104 C C A MET B 1 94 ? 69.374 61.127 26.206 0.54 16.66 94 MET B C 1
ATOM 4105 C C B MET B 1 94 ? 69.424 61.164 26.374 0.46 18.23 94 MET B C 1
ATOM 4106 O O A MET B 1 94 ? 68.954 61.556 27.284 0.54 16.47 94 MET B O 1
ATOM 4107 O O B MET B 1 94 ? 69.414 61.896 27.369 0.46 17.36 94 MET B O 1
ATOM 4134 N N A ASP B 1 95 ? 70.051 59.992 26.086 0.54 16.42 95 ASP B N 1
ATOM 4135 N N B ASP B 1 95 ? 69.680 59.854 26.443 0.46 16.25 95 ASP B N 1
ATOM 4136 C CA A ASP B 1 95 ? 70.288 59.081 27.199 0.54 16.07 95 ASP B CA 1
ATOM 4137 C CA B ASP B 1 95 ? 70.116 59.222 27.688 0.46 14.66 95 ASP B CA 1
ATOM 4138 C C A ASP B 1 95 ? 71.800 58.970 27.371 0.54 15.06 95 ASP B C 1
ATOM 4139 C C B ASP B 1 95 ? 71.632 59.057 27.650 0.46 12.23 95 ASP B C 1
ATOM 4140 O O A ASP B 1 95 ? 72.475 58.360 26.537 0.54 16.12 95 ASP B O 1
ATOM 4141 O O B ASP B 1 95 ? 72.161 58.383 26.762 0.46 11.73 95 ASP B O 1
ATOM 4158 N N A ILE B 1 96 ? 72.328 59.549 28.454 0.54 14.32 96 ILE B N 1
ATOM 4159 N N B ILE B 1 96 ? 72.317 59.675 28.616 0.46 11.83 96 ILE B N 1
ATOM 4160 C CA A ILE B 1 96 ? 73.746 59.892 28.558 0.54 13.03 96 ILE B CA 1
ATOM 4161 C CA B ILE B 1 96 ? 73.759 59.903 28.560 0.46 11.83 96 ILE B CA 1
ATOM 4162 C C A ILE B 1 96 ? 74.352 59.253 29.803 0.54 12.18 96 ILE B C 1
ATOM 4163 C C B ILE B 1 96 ? 74.406 59.348 29.820 0.46 11.43 96 ILE B C 1
ATOM 4164 O O A ILE B 1 96 ? 73.753 59.297 30.883 0.54 13.32 96 ILE B O 1
ATOM 4165 O O B ILE B 1 96 ? 73.903 59.561 30.927 0.46 11.88 96 ILE B O 1
ATOM 4196 N N . ILE B 1 97 ? 75.566 58.703 29.663 1.00 11.74 97 ILE B N 1
ATOM 4197 C CA . ILE B 1 97 ? 76.427 58.356 30.798 1.00 11.74 97 ILE B CA 1
ATOM 4198 C C . ILE B 1 97 ? 77.536 59.394 30.847 1.00 11.50 97 ILE B C 1
ATOM 4199 O O . ILE B 1 97 ? 78.248 59.589 29.855 1.00 10.89 97 ILE B O 1
ATOM 4216 N N . SER B 1 98 ? 77.693 60.046 31.999 1.00 10.97 98 SER B N 1
ATOM 4217 C CA . SER B 1 98 ? 78.694 61.081 32.173 1.00 10.97 98 SER B CA 1
ATOM 4218 C C . SER B 1 98 ? 79.571 60.772 33.375 1.00 10.43 98 SER B C 1
ATOM 4219 O O . SER B 1 98 ? 79.130 60.189 34.361 1.00 10.66 98 SER B O 1
ATOM 4227 N N . VAL B 1 99 ? 80.836 61.186 33.290 1.00 10.06 99 VAL B N 1
ATOM 4228 C CA . VAL B 1 99 ? 81.751 61.160 34.430 1.00 10.18 99 VAL B CA 1
ATOM 4229 C C . VAL B 1 99 ? 82.403 62.526 34.555 1.00 10.70 99 VAL B C 1
ATOM 4230 O O . VAL B 1 99 ? 82.966 63.052 33.585 1.00 10.85 99 VAL B O 1
ATOM 4243 N N . MET B 1 100 ? 82.336 63.089 35.756 1.00 10.29 100 MET B N 1
ATOM 4244 C CA . MET B 1 100 ? 83.067 64.294 36.103 1.00 10.14 100 MET B CA 1
ATOM 4245 C C . MET B 1 100 ? 84.051 64.001 37.229 1.00 10.47 100 MET B C 1
ATOM 4246 O O . MET B 1 100 ? 83.800 63.158 38.091 1.00 11.46 100 MET B O 1
ATOM 4260 N N . THR B 1 101 ? 85.184 64.692 37.207 1.00 11.09 101 THR B N 1
ATOM 4261 C CA . THR B 1 101 ? 86.125 64.671 38.312 1.00 11.71 101 THR B CA 1
ATOM 4262 C C . THR B 1 101 ? 86.331 66.095 38.789 1.00 11.43 101 THR B C 1
ATOM 4263 O O . THR B 1 101 ? 86.085 67.053 38.053 1.00 11.94 101 THR B O 1
ATOM 4274 N N . PHE B 1 102 ? 86.755 66.219 40.045 1.00 11.75 102 PHE B N 1
ATOM 4275 C CA . PHE B 1 102 ? 86.725 67.494 40.752 1.00 12.85 102 PHE B CA 1
ATOM 4276 C C . PHE B 1 102 ? 88.071 67.786 41.395 1.00 14.54 102 PHE B C 1
ATOM 4277 O O . PHE B 1 102 ? 88.742 66.880 41.893 1.00 14.76 102 PHE B O 1
ATOM 4294 N N A ASN B 1 103 ? 88.441 69.067 41.371 0.62 14.43 103 ASN B N 1
ATOM 4295 N N B ASN B 1 103 ? 88.490 69.046 41.371 0.38 14.45 103 ASN B N 1
ATOM 4296 C CA A ASN B 1 103 ? 89.649 69.561 42.007 0.62 16.24 103 ASN B CA 1
ATOM 4297 C CA B ASN B 1 103 ? 89.687 69.407 42.116 0.38 15.37 103 ASN B CA 1
ATOM 4298 C C A ASN B 1 103 ? 89.441 69.701 43.512 0.62 17.54 103 ASN B C 1
ATOM 4299 C C B ASN B 1 103 ? 89.304 69.719 43.566 0.38 16.38 103 ASN B C 1
ATOM 4300 O O A ASN B 1 103 ? 88.353 69.461 44.049 0.62 17.40 103 ASN B O 1
ATOM 4301 O O B ASN B 1 103 ? 88.123 69.787 43.917 0.38 15.58 103 ASN B O 1
ATOM 4322 N N A ASP B 1 104 ? 90.505 70.106 44.205 0.62 19.34 104 ASP B N 1
ATOM 4323 N N B ASP B 1 104 ? 90.314 69.864 44.429 0.38 18.13 104 ASP B N 1
ATOM 4324 C CA A ASP B 1 104 ? 90.417 70.261 45.651 0.62 21.71 104 ASP B CA 1
ATOM 4325 C CA B ASP B 1 104 ? 90.028 70.044 45.853 0.38 19.35 104 ASP B CA 1
ATOM 4326 C C A ASP B 1 104 ? 89.406 71.330 46.047 0.62 21.18 104 ASP B C 1
ATOM 4327 C C B ASP B 1 104 ? 89.100 71.229 46.095 0.38 19.57 104 ASP B C 1
ATOM 4328 O O A ASP B 1 104 ? 88.790 71.230 47.118 0.62 22.43 104 ASP B O 1
ATOM 4329 O O B ASP B 1 104 ? 88.262 71.185 47.006 0.38 19.51 104 ASP B O 1
ATOM 4346 N N A ASP B 1 105 ? 89.232 72.362 45.219 0.62 19.68 105 ASP B N 1
ATOM 4347 N N B ASP B 1 105 ? 89.234 72.296 45.303 0.38 19.77 105 ASP B N 1
ATOM 4348 C CA A ASP B 1 105 ? 88.299 73.449 45.500 0.62 18.75 105 ASP B CA 1
ATOM 4349 C CA B ASP B 1 105 ? 88.345 73.443 45.449 0.38 20.40 105 ASP B CA 1
ATOM 4350 C C A ASP B 1 105 ? 86.881 73.157 45.020 0.62 18.56 105 ASP B C 1
ATOM 4351 C C B ASP B 1 105 ? 86.885 73.075 45.203 0.38 19.41 105 ASP B C 1
ATOM 4352 O O A ASP B 1 105 ? 86.021 74.046 45.067 0.62 18.50 105 ASP B O 1
ATOM 4353 O O B ASP B 1 105 ? 85.992 73.820 45.616 0.38 19.91 105 ASP B O 1
ATOM 4370 N N . GLY B 1 106 ? 86.622 71.949 44.542 1.00 17.52 106 GLY B N 1
ATOM 4371 C CA . GLY B 1 106 ? 85.282 71.566 44.174 1.00 16.53 106 GLY B CA 1
ATOM 4372 C C . GLY B 1 106 ? 84.882 71.925 42.765 1.00 15.36 106 GLY B C 1
ATOM 4373 O O . GLY B 1 106 ? 83.780 71.565 42.347 1.00 15.76 106 GLY B O 1
ATOM 4378 N N A ARG B 1 107 ? 85.720 72.623 42.012 0.62 15.82 107 ARG B N 1
ATOM 4379 N N B ARG B 1 107 ? 85.741 72.623 42.023 0.38 15.38 107 ARG B N 1
ATOM 4380 C CA A ARG B 1 107 ? 85.356 72.911 40.634 0.62 15.86 107 ARG B CA 1
ATOM 4381 C CA B ARG B 1 107 ? 85.494 72.891 40.615 0.38 15.19 107 ARG B CA 1
ATOM 4382 C C A ARG B 1 107 ? 85.691 71.718 39.740 0.62 14.65 107 ARG B C 1
ATOM 4383 C C B ARG B 1 107 ? 85.577 71.599 39.812 0.38 14.04 107 ARG B C 1
ATOM 4384 O O A ARG B 1 107 ? 86.547 70.887 40.062 0.62 13.92 107 ARG B O 1
ATOM 4385 O O B ARG B 1 107 ? 86.192 70.614 40.231 0.38 13.16 107 ARG B O 1
ATOM 4426 N N . ILE B 1 108 ? 84.952 71.610 38.639 1.00 13.27 108 ILE B N 1
ATOM 4427 C CA . ILE B 1 108 ? 85.050 70.462 37.740 1.00 12.57 108 ILE B CA 1
ATOM 4428 C C . ILE B 1 108 ? 86.397 70.490 37.035 1.00 12.79 108 ILE B C 1
ATOM 4429 O O . ILE B 1 108 ? 86.715 71.449 36.329 1.00 13.52 108 ILE B O 1
ATOM 4446 N N A LYS B 1 109 ? 87.195 69.440 37.236 0.74 12.48 109 LYS B N 1
ATOM 4447 N N B LYS B 1 109 ? 87.160 69.414 37.192 0.26 13.26 109 LYS B N 1
ATOM 4448 C CA A LYS B 1 109 ? 88.477 69.281 36.548 0.74 13.31 109 LYS B CA 1
ATOM 4449 C CA B LYS B 1 109 ? 88.473 69.253 36.581 0.26 13.75 109 LYS B CA 1
ATOM 4450 C C A LYS B 1 109 ? 88.310 68.658 35.162 0.74 12.96 109 LYS B C 1
ATOM 4451 C C B LYS B 1 109 ? 88.405 68.554 35.227 0.26 12.83 109 LYS B C 1
ATOM 4452 O O A LYS B 1 109 ? 88.990 69.062 34.212 0.74 13.68 109 LYS B O 1
ATOM 4453 O O B LYS B 1 109 ? 89.249 68.815 34.361 0.26 12.59 109 LYS B O 1
ATOM 4490 N N . SER B 1 110 ? 87.428 67.670 35.031 1.00 12.73 110 SER B N 1
ATOM 4491 C CA . SER B 1 110 ? 87.215 67.010 33.755 1.00 12.84 110 SER B CA 1
ATOM 4492 C C . SER B 1 110 ? 85.768 66.563 33.642 1.00 11.82 110 SER B C 1
ATOM 4493 O O . SER B 1 110 ? 85.130 66.204 34.633 1.00 12.17 110 SER B O 1
ATOM 4502 N N . MET B 1 111 ? 85.267 66.563 32.409 1.00 11.29 111 MET B N 1
ATOM 4503 C CA . MET B 1 111 ? 83.982 65.953 32.094 1.00 11.51 111 MET B CA 1
ATOM 4504 C C . MET B 1 111 ? 84.147 65.101 30.844 1.00 10.34 111 MET B C 1
ATOM 4505 O O . MET B 1 111 ? 84.845 65.490 29.897 1.00 11.39 111 MET B O 1
ATOM 4519 N N . LYS B 1 112 ? 83.518 63.931 30.864 1.00 10.83 112 LYS B N 1
ATOM 4520 C CA . LYS B 1 112 ? 83.444 63.025 29.727 1.00 10.22 112 LYS B CA 1
ATOM 4521 C C . LYS B 1 112 ? 81.992 62.587 29.590 1.00 10.49 112 LYS B C 1
ATOM 4522 O O . LYS B 1 112 ? 81.353 62.244 30.587 1.00 11.90 112 LYS B O 1
ATOM 4541 N N . ALA B 1 113 ? 81.475 62.607 28.366 1.00 10.37 113 ALA B N 1
ATOM 4542 C CA . ALA B 1 113 ? 80.097 62.213 28.080 1.00 10.85 113 ALA B CA 1
ATOM 4543 C C . ALA B 1 113 ? 80.077 61.085 27.054 1.00 11.26 113 ALA B C 1
ATOM 4544 O O . ALA B 1 113 ? 80.709 61.178 25.997 1.00 11.59 113 ALA B O 1
ATOM 4551 N N . TYR B 1 114 ? 79.350 60.021 27.377 1.00 10.80 114 TYR B N 1
ATOM 4552 C CA . TYR B 1 114 ? 79.299 58.812 26.559 1.00 11.20 114 TYR B CA 1
ATOM 4553 C C . TYR B 1 114 ? 77.882 58.633 26.024 1.00 11.05 114 TYR B C 1
ATOM 4554 O O . TYR B 1 114 ? 76.977 58.237 26.770 1.00 11.98 114 TYR B O 1
ATOM 4572 N N . TRP B 1 115 ? 77.706 58.915 24.733 1.00 11.22 115 TRP B N 1
ATOM 4573 C CA . TRP B 1 115 ? 76.424 58.830 24.047 1.00 11.46 115 TRP B CA 1
ATOM 4574 C C . TRP B 1 115 ? 76.736 58.906 22.564 1.00 12.44 115 TRP B C 1
ATOM 4575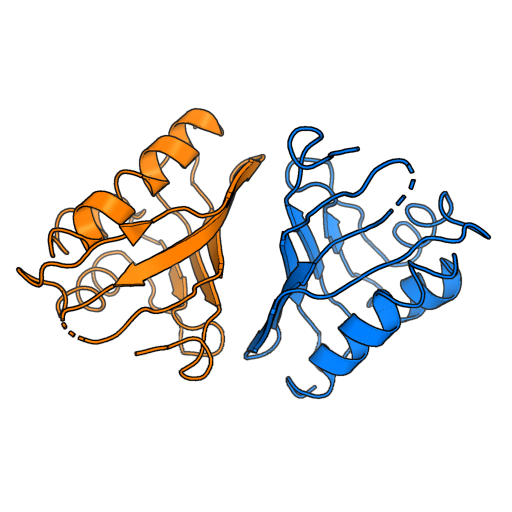 O O . TRP B 1 115 ? 77.818 59.350 22.168 1.00 13.03 115 TRP B O 1
ATOM 4596 N N . THR B 1 116 ? 75.776 58.466 21.756 1.00 13.64 116 THR B N 1
ATOM 4597 C CA . THR B 1 116 ? 75.777 58.659 20.304 1.00 13.41 116 THR B CA 1
ATOM 4598 C C . THR B 1 116 ? 74.337 58.910 19.875 1.00 13.82 116 THR B C 1
ATOM 4599 O O . THR B 1 116 ? 73.419 58.815 20.702 1.00 13.33 116 THR B O 1
ATOM 4610 N N . PRO B 1 117 ? 74.078 59.198 18.599 1.00 14.20 117 PRO B N 1
ATOM 4611 C CA . PRO B 1 117 ? 72.678 59.342 18.165 1.00 15.13 117 PRO B CA 1
ATOM 4612 C C . PRO B 1 117 ? 71.813 58.109 18.405 1.00 16.39 117 PRO B C 1
ATOM 4613 O O . PRO B 1 117 ? 70.578 58.229 18.415 1.00 18.04 117 PRO B O 1
ATOM 4624 N N A GLU B 1 118 ? 72.396 56.929 18.601 0.56 16.26 118 GLU B N 1
ATOM 4625 N N B GLU B 1 118 ? 72.421 56.931 18.586 0.44 16.25 118 GLU B N 1
ATOM 4626 C CA A GLU B 1 118 ? 71.555 55.786 18.918 0.56 18.19 118 GLU B CA 1
ATOM 4627 C CA B GLU B 1 118 ? 71.660 55.746 18.966 0.44 17.70 118 GLU B CA 1
ATOM 4628 C C A GLU B 1 118 ? 70.964 55.880 20.316 0.56 17.45 118 GLU B C 1
ATOM 4629 C C B GLU B 1 118 ? 70.897 55.978 20.260 0.44 17.09 118 GLU B C 1
ATOM 4630 O O A GLU B 1 118 ? 70.066 55.096 20.645 0.56 18.08 118 GLU B O 1
ATOM 4631 O O B GLU B 1 118 ? 69.807 55.425 20.455 0.44 17.53 118 GLU B O 1
ATOM 4654 N N . ASN B 1 119 ? 71.440 56.816 21.137 1.00 16.62 119 ASN B N 1
ATOM 4655 C CA . ASN B 1 119 ? 70.883 57.056 22.455 1.00 16.41 119 ASN B CA 1
ATOM 4656 C C . ASN B 1 119 ? 69.910 58.221 22.458 1.00 19.28 119 ASN B C 1
ATOM 4657 O O . ASN B 1 119 ? 69.607 58.771 23.527 1.00 22.52 119 ASN B O 1
ATOM 4669 N N . ILE B 1 120 ? 69.425 58.614 21.289 1.00 20.61 120 ILE B N 1
ATOM 4670 C CA . ILE B 1 120 ? 68.451 59.685 21.152 1.00 24.48 120 ILE B CA 1
ATOM 4671 C C . ILE B 1 120 ? 67.154 59.044 20.704 1.00 28.02 120 ILE B C 1
ATOM 4672 O O . ILE B 1 120 ? 67.150 58.239 19.765 1.00 28.33 120 ILE B O 1
ATOM 4688 N N . THR B 1 121 ? 66.062 59.388 21.381 1.00 31.25 121 THR B N 1
ATOM 4689 C CA . THR B 1 121 ? 64.744 58.871 21.058 1.00 36.84 121 THR B CA 1
ATOM 4690 C C . THR B 1 121 ? 63.777 60.031 20.886 1.00 40.95 121 THR B C 1
ATOM 4691 O O . THR B 1 121 ? 64.030 61.157 21.330 1.00 38.69 121 THR B O 1
ATOM 4702 N N . GLN B 1 122 ? 62.657 59.723 20.237 1.00 46.24 122 GLN B N 1
ATOM 4703 C CA . GLN B 1 122 ? 61.567 60.671 20.006 1.00 52.37 122 GLN B CA 1
ATOM 4704 C C . GLN B 1 122 ? 62.059 61.956 19.357 1.00 54.44 122 GLN B C 1
ATOM 4705 O O . GLN B 1 122 ? 61.386 62.511 18.483 1.00 55.47 122 GLN B O 1
#